Protein AF-A0A7V8AE95-F1 (afdb_monomer)

Sequence (251 aa):
MLLLGPSRFGSLPPVTRFLLVACFGFWLAGLFAPHFINGWFGLIPAMVMKGELWRLVTYVFPHGGIFHLIFNCFLIWTLGGMMEGGMGSVRYGRLLFWCALAAAFLTVAVTPSSRIPVIGASGAVFGMLGAFAALNPDAVVRLYFLFPMSARALVILLAVVELAMSLSGSNPGIAGTAHLGGLAAGWLIARPPGFLTRFAEAVRPDPKPPFDPQAELDRLLDKISSSGMESLTRRERETLERLSRERGGRA

Radius of gyration: 28.57 Å; Cα contacts (8 Å, |Δi|>4): 345; chains: 1; bounding box: 53×46×84 Å

Structure (mmCIF, N/CA/C/O backbone):
data_AF-A0A7V8AE95-F1
#
_entry.id   AF-A0A7V8AE95-F1
#
loop_
_atom_site.group_PDB
_atom_site.id
_atom_site.type_symbol
_atom_site.label_atom_id
_atom_site.label_alt_id
_atom_site.label_comp_id
_atom_site.label_asym_id
_atom_site.label_entity_id
_atom_site.label_seq_id
_atom_site.pdbx_PDB_ins_code
_atom_site.Cartn_x
_atom_site.Cartn_y
_atom_site.Cartn_z
_atom_site.occupancy
_atom_site.B_iso_or_equiv
_atom_site.auth_seq_id
_atom_site.auth_comp_id
_atom_site.auth_asym_id
_atom_site.auth_atom_id
_atom_site.pdbx_PDB_model_num
ATOM 1 N N . MET A 1 1 ? -27.238 -12.107 -0.651 1.00 35.03 1 MET A N 1
ATOM 2 C CA . MET A 1 1 ? -27.244 -12.981 -1.843 1.00 35.03 1 MET A CA 1
ATOM 3 C C . MET A 1 1 ? -26.825 -12.143 -3.049 1.00 35.03 1 MET A C 1
ATOM 5 O O . MET A 1 1 ? -27.665 -11.560 -3.715 1.00 35.03 1 MET A O 1
ATOM 9 N N . LEU A 1 2 ? -25.513 -11.969 -3.249 1.00 38.50 2 LEU A N 1
ATOM 10 C CA . LEU A 1 2 ? -24.943 -11.235 -4.387 1.00 38.50 2 LEU A CA 1
ATOM 11 C C . LEU A 1 2 ? -24.752 -12.233 -5.531 1.00 38.50 2 LEU A C 1
ATOM 13 O O . LEU A 1 2 ? -23.766 -12.963 -5.575 1.00 38.50 2 LEU A O 1
ATOM 17 N N . LEU A 1 3 ? -25.761 -12.316 -6.396 1.00 42.47 3 LEU A N 1
ATOM 18 C CA . LEU A 1 3 ? -25.759 -13.155 -7.589 1.00 42.47 3 LEU A CA 1
ATOM 19 C C . LEU A 1 3 ? -24.734 -12.604 -8.592 1.00 42.47 3 LEU A C 1
ATOM 21 O O . LEU A 1 3 ? -24.939 -11.567 -9.222 1.00 42.47 3 LEU A O 1
ATOM 25 N N . LEU A 1 4 ? -23.607 -13.305 -8.702 1.00 50.97 4 LEU A N 1
ATOM 26 C CA . LEU A 1 4 ? -22.578 -13.107 -9.717 1.00 50.97 4 LEU A CA 1
ATOM 27 C C . LEU A 1 4 ? -23.125 -13.593 -11.065 1.00 50.97 4 LEU A C 1
ATOM 29 O O . LEU A 1 4 ? -23.161 -14.791 -11.333 1.00 50.97 4 LEU A O 1
ATOM 33 N N . GLY A 1 5 ? -23.595 -12.660 -11.892 1.00 36.06 5 GLY A N 1
ATOM 34 C CA . GLY A 1 5 ? -24.048 -12.957 -13.250 1.00 36.06 5 GLY A CA 1
ATOM 35 C C . GLY A 1 5 ? -22.887 -13.304 -14.207 1.00 36.06 5 GLY A C 1
ATOM 36 O O . GLY A 1 5 ? -21.765 -12.836 -13.992 1.00 36.06 5 GLY A O 1
ATOM 37 N N . PRO A 1 6 ? -23.131 -14.061 -15.297 1.00 41.91 6 PRO A N 1
ATOM 38 C CA . PRO A 1 6 ? -22.091 -14.649 -16.161 1.00 41.91 6 PRO A CA 1
ATOM 39 C C . PRO A 1 6 ? -21.315 -13.672 -17.073 1.00 41.91 6 PRO A C 1
ATOM 41 O O . PRO A 1 6 ? -20.578 -14.104 -17.954 1.00 41.91 6 PRO A O 1
ATOM 44 N N . SER A 1 7 ? -21.464 -12.354 -16.922 1.00 48.22 7 SER A N 1
ATOM 45 C CA . SER A 1 7 ? -21.115 -11.374 -17.966 1.00 48.22 7 SER A CA 1
ATOM 46 C C . SER A 1 7 ? -19.755 -10.664 -17.825 1.00 48.22 7 SER A C 1
ATOM 48 O O . SER A 1 7 ? -19.543 -9.637 -18.465 1.00 48.22 7 SER A O 1
ATOM 50 N N . ARG A 1 8 ? -18.799 -11.158 -17.019 1.00 49.66 8 ARG A N 1
ATOM 51 C CA . ARG A 1 8 ? -17.588 -10.377 -16.650 1.00 49.66 8 ARG A CA 1
ATOM 52 C C . ARG A 1 8 ? -16.236 -10.817 -17.231 1.00 49.66 8 ARG A C 1
ATOM 54 O O . ARG A 1 8 ? -15.217 -10.271 -16.822 1.00 49.66 8 ARG A O 1
ATOM 61 N N . PHE A 1 9 ? -16.194 -11.720 -18.210 1.00 46.88 9 PHE A N 1
ATOM 62 C CA . PHE A 1 9 ? -14.934 -12.059 -18.904 1.00 46.88 9 PHE A CA 1
ATOM 63 C C . PHE A 1 9 ? -14.673 -11.239 -20.186 1.00 46.88 9 PHE A C 1
ATOM 65 O O . PHE A 1 9 ? -13.597 -11.352 -20.762 1.00 46.88 9 PHE A O 1
ATOM 72 N N . GLY A 1 10 ? -15.611 -10.383 -20.622 1.00 51.69 10 GLY A N 1
ATOM 73 C CA . GLY A 1 10 ? -15.530 -9.687 -21.919 1.00 51.69 10 GLY A CA 1
ATOM 74 C C . GLY A 1 10 ? -14.529 -8.526 -22.013 1.00 51.69 10 GLY A C 1
ATOM 75 O O . GLY A 1 10 ? -14.042 -8.230 -23.099 1.00 51.69 10 GLY A O 1
ATOM 76 N N . SER A 1 11 ? -14.171 -7.876 -20.903 1.00 73.06 11 SER A N 1
ATOM 77 C CA . SER A 1 11 ? -13.085 -6.887 -20.879 1.00 73.06 11 SER A CA 1
ATOM 78 C C . SER A 1 11 ? -12.662 -6.600 -19.443 1.00 73.06 11 SER A C 1
ATOM 80 O O . SER A 1 11 ? -13.469 -6.113 -18.650 1.00 73.06 11 SER A O 1
ATOM 82 N N . LEU A 1 12 ? -11.399 -6.869 -19.107 1.00 80.62 12 LEU A N 1
ATOM 83 C CA . LEU A 1 12 ? -10.811 -6.407 -17.849 1.00 80.62 12 LEU A CA 1
ATOM 84 C C . LEU A 1 12 ? -11.037 -4.889 -17.694 1.00 80.62 12 LEU A C 1
ATOM 86 O O . LEU A 1 12 ? -10.831 -4.163 -18.676 1.00 80.62 12 LEU A O 1
ATOM 90 N N . PRO A 1 13 ? -11.419 -4.405 -16.495 1.00 91.06 13 PRO A N 1
ATOM 91 C CA . PRO A 1 13 ? -11.517 -2.977 -16.217 1.00 91.06 13 PRO A CA 1
ATOM 92 C C . PRO A 1 13 ? -10.232 -2.240 -16.631 1.00 91.06 13 PRO A C 1
ATOM 94 O O . PRO A 1 13 ? -9.140 -2.809 -16.526 1.00 91.06 13 PRO A O 1
ATOM 97 N N . PRO A 1 14 ? -10.328 -1.014 -17.170 1.00 94.62 14 PRO A N 1
ATOM 98 C CA . PRO A 1 14 ? -9.234 -0.405 -17.919 1.00 94.62 14 PRO A CA 1
ATOM 99 C C . PRO A 1 14 ? -7.965 -0.172 -17.093 1.00 94.62 14 PRO A C 1
ATOM 101 O O . PRO A 1 14 ? -6.877 -0.409 -17.619 1.00 94.62 14 PRO A O 1
ATOM 104 N N . VAL A 1 15 ? -8.071 0.243 -15.824 1.00 96.44 15 VAL A N 1
ATOM 105 C CA . VAL A 1 15 ? -6.891 0.485 -14.971 1.00 96.44 15 VAL A CA 1
ATOM 106 C C . VAL A 1 15 ? -6.250 -0.838 -14.569 1.00 96.44 15 VAL A C 1
ATOM 108 O O . VAL A 1 15 ? -5.039 -1.001 -14.700 1.00 96.44 15 VAL A O 1
ATOM 111 N N . THR A 1 16 ? -7.063 -1.811 -14.161 1.00 95.75 16 THR A N 1
ATOM 112 C CA . THR A 1 16 ? -6.623 -3.177 -13.854 1.00 95.75 16 THR A CA 1
ATOM 113 C C . THR A 1 16 ? -5.886 -3.786 -15.047 1.00 95.75 16 THR A C 1
ATOM 11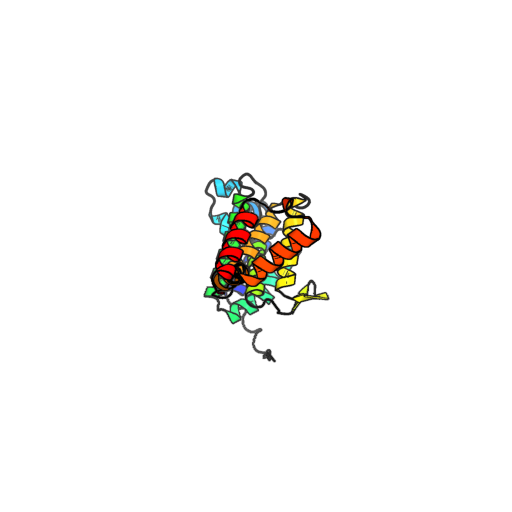5 O O . THR A 1 16 ? -4.763 -4.266 -14.914 1.00 95.75 16 THR A O 1
ATOM 118 N N . ARG A 1 17 ? -6.475 -3.701 -16.246 1.00 95.62 17 ARG A N 1
ATOM 119 C CA . ARG A 1 17 ? -5.864 -4.182 -17.490 1.00 95.62 17 ARG A CA 1
ATOM 120 C C . ARG A 1 17 ? -4.541 -3.485 -17.780 1.00 95.62 17 ARG A C 1
ATOM 122 O O . ARG A 1 17 ? -3.567 -4.160 -18.098 1.00 95.62 17 ARG A O 1
ATOM 129 N N . PHE A 1 18 ? -4.509 -2.157 -17.675 1.00 96.94 18 PHE A N 1
ATOM 130 C CA . PHE A 1 18 ? -3.292 -1.378 -17.887 1.00 96.94 18 PHE A CA 1
ATOM 131 C C . PHE A 1 18 ? -2.170 -1.844 -16.957 1.00 96.94 18 PHE A C 1
ATOM 133 O O . PHE A 1 18 ? -1.073 -2.114 -17.432 1.00 96.94 18 PHE A O 1
ATOM 140 N N . LEU A 1 19 ? -2.449 -2.006 -15.661 1.00 97.50 19 LEU A N 1
ATOM 141 C CA . LEU A 1 19 ? -1.447 -2.453 -14.693 1.00 97.50 19 LEU A CA 1
ATOM 142 C C . LEU A 1 19 ? -0.928 -3.853 -15.000 1.00 97.50 19 LEU A C 1
ATOM 144 O O . LEU A 1 19 ? 0.279 -4.060 -14.963 1.00 97.50 19 LEU A O 1
ATOM 148 N N . LEU A 1 20 ? -1.810 -4.796 -15.336 1.00 97.25 20 LEU A N 1
ATOM 149 C CA . LEU A 1 20 ? -1.404 -6.158 -15.688 1.00 97.25 20 LEU A CA 1
ATOM 150 C C . LEU A 1 20 ? -0.481 -6.171 -16.913 1.00 97.25 20 LEU A C 1
ATOM 152 O O . LEU A 1 20 ? 0.587 -6.780 -16.869 1.00 97.25 20 LEU A O 1
ATOM 156 N N . VAL A 1 21 ? -0.858 -5.452 -17.975 1.00 97.81 21 VAL A N 1
ATOM 157 C CA . VAL A 1 21 ? -0.059 -5.351 -19.206 1.00 97.81 21 VAL A CA 1
ATOM 158 C C . VAL A 1 21 ? 1.263 -4.631 -18.947 1.00 97.81 21 VAL A C 1
ATOM 160 O O . VAL A 1 21 ? 2.305 -5.100 -19.397 1.00 97.81 21 VAL A O 1
ATOM 163 N N . ALA A 1 22 ? 1.249 -3.526 -18.198 1.00 98.12 22 ALA A N 1
ATOM 164 C CA . ALA A 1 22 ? 2.453 -2.767 -17.881 1.00 98.12 22 ALA A CA 1
ATOM 165 C C . ALA A 1 22 ? 3.421 -3.579 -17.009 1.00 98.12 22 ALA A C 1
ATOM 167 O O . ALA A 1 22 ? 4.597 -3.675 -17.343 1.00 98.12 22 ALA A O 1
ATOM 168 N N . CYS A 1 23 ? 2.941 -4.225 -15.941 1.00 98.06 23 CYS A N 1
ATOM 169 C CA . CYS A 1 23 ? 3.781 -5.068 -15.084 1.00 98.06 23 CYS A CA 1
ATOM 170 C C . CYS A 1 23 ? 4.399 -6.227 -15.875 1.00 98.06 23 CYS A C 1
ATOM 172 O O . CYS A 1 23 ? 5.598 -6.478 -15.761 1.00 98.06 23 CYS A O 1
ATOM 174 N N . PHE A 1 24 ? 3.608 -6.896 -16.721 1.00 98.00 24 PHE A N 1
ATOM 175 C CA . PHE A 1 24 ? 4.115 -7.960 -17.585 1.00 98.00 24 PHE A CA 1
ATOM 176 C C . PHE A 1 24 ? 5.141 -7.438 -18.600 1.00 98.00 24 PHE A C 1
ATOM 178 O O . PHE A 1 24 ? 6.200 -8.037 -18.752 1.00 98.00 24 PHE A O 1
ATOM 185 N N . GLY A 1 25 ? 4.871 -6.304 -19.251 1.00 98.19 25 GLY A N 1
ATOM 186 C CA . GLY A 1 25 ? 5.780 -5.692 -20.222 1.00 98.19 25 GLY A CA 1
ATOM 187 C C . GLY A 1 25 ? 7.118 -5.273 -19.609 1.00 98.19 25 GLY A C 1
ATOM 188 O O . GLY A 1 25 ? 8.170 -5.567 -20.173 1.00 98.19 25 GLY A O 1
ATOM 189 N N . PHE A 1 26 ? 7.099 -4.654 -18.426 1.00 98.25 26 PHE A N 1
ATOM 190 C CA . PHE A 1 26 ? 8.316 -4.300 -17.689 1.00 98.25 26 PHE A CA 1
ATOM 191 C C . PHE A 1 26 ? 9.091 -5.531 -17.223 1.00 98.25 26 PHE A C 1
ATOM 193 O O . PHE A 1 26 ? 10.317 -5.554 -17.325 1.00 98.25 26 PHE A O 1
ATOM 200 N N . TRP A 1 27 ? 8.398 -6.562 -16.736 1.00 97.12 27 TRP A N 1
ATOM 201 C CA . TRP A 1 27 ? 9.038 -7.822 -16.369 1.00 97.12 27 TRP A CA 1
ATOM 202 C C . TRP A 1 27 ? 9.681 -8.507 -17.582 1.00 97.12 27 TRP A C 1
ATOM 204 O O . TRP A 1 27 ? 10.838 -8.913 -17.504 1.00 97.12 27 T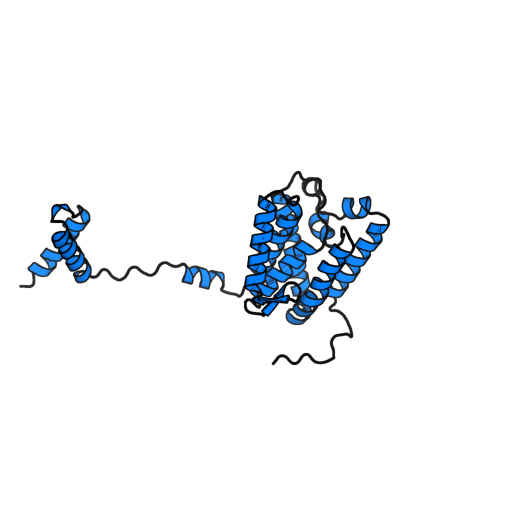RP A O 1
ATOM 214 N N . LEU A 1 28 ? 8.980 -8.555 -18.720 1.00 97.94 28 LEU A N 1
ATOM 215 C CA . LEU A 1 28 ? 9.490 -9.113 -19.973 1.00 97.94 28 LEU A CA 1
ATOM 216 C C . LEU A 1 28 ? 10.722 -8.346 -20.469 1.00 97.94 28 LEU A C 1
ATOM 218 O O . LEU A 1 28 ? 11.735 -8.961 -20.785 1.00 97.94 28 LEU A O 1
ATOM 222 N N . ALA A 1 29 ? 10.679 -7.011 -20.472 1.00 97.94 29 ALA A N 1
ATOM 223 C CA . ALA A 1 29 ? 11.844 -6.182 -20.788 1.00 97.94 29 ALA A CA 1
ATOM 224 C C . ALA A 1 29 ? 13.005 -6.425 -19.804 1.00 97.94 29 ALA A C 1
ATOM 226 O O . ALA A 1 29 ? 14.172 -6.440 -20.198 1.00 97.94 29 ALA A O 1
ATOM 227 N N . GLY A 1 30 ? 12.687 -6.679 -18.531 1.00 96.50 30 GLY A N 1
ATOM 228 C CA . GLY A 1 30 ? 13.643 -7.033 -17.486 1.00 96.50 30 GLY A CA 1
ATOM 229 C C . GLY A 1 30 ? 14.380 -8.352 -17.729 1.00 96.50 30 GLY A C 1
ATOM 230 O O . GLY A 1 30 ? 15.489 -8.500 -17.226 1.00 96.50 30 GLY A O 1
ATOM 231 N N . LEU A 1 31 ? 13.835 -9.272 -18.536 1.00 96.12 31 LEU A N 1
ATOM 232 C CA . LEU A 1 31 ? 14.546 -10.496 -18.937 1.00 96.12 31 LEU A CA 1
ATOM 233 C C . LEU A 1 31 ? 15.734 -10.203 -19.863 1.00 96.12 31 LEU A C 1
ATOM 235 O O . LEU A 1 31 ? 16.717 -10.938 -19.845 1.00 96.12 31 LEU A O 1
ATOM 239 N N . PHE A 1 32 ? 15.655 -9.126 -20.648 1.00 97.62 32 PHE A N 1
ATOM 240 C CA . PHE A 1 32 ? 16.695 -8.735 -21.604 1.00 97.62 32 PHE A CA 1
ATOM 241 C C . PHE A 1 32 ? 17.610 -7.630 -21.066 1.00 97.62 32 PHE A C 1
ATOM 243 O O . PHE A 1 32 ? 18.782 -7.569 -21.426 1.00 97.62 32 PHE A O 1
ATOM 250 N N . ALA A 1 33 ? 17.088 -6.752 -20.205 1.00 96.94 33 ALA A N 1
ATOM 251 C CA . ALA A 1 33 ? 17.809 -5.587 -19.699 1.00 96.94 33 ALA A CA 1
ATOM 252 C C . ALA A 1 33 ? 17.587 -5.361 -18.186 1.00 96.94 33 ALA A C 1
ATOM 254 O O . ALA A 1 33 ? 17.138 -4.283 -17.782 1.00 96.94 33 ALA A O 1
ATOM 255 N N . PRO A 1 34 ? 17.913 -6.334 -17.312 1.00 94.06 34 PRO A N 1
ATOM 256 C CA . PRO A 1 34 ? 17.564 -6.281 -15.887 1.00 94.06 34 PRO A CA 1
ATOM 257 C C . PRO A 1 34 ? 18.198 -5.091 -15.156 1.00 94.06 34 PRO A C 1
ATOM 259 O O . PRO A 1 34 ? 17.532 -4.418 -14.369 1.00 94.06 34 PRO A O 1
ATOM 262 N N . HIS A 1 35 ? 19.471 -4.790 -15.435 1.00 94.44 35 HIS A N 1
ATOM 263 C CA . HIS A 1 35 ? 20.173 -3.659 -14.820 1.00 94.44 35 HIS A CA 1
ATOM 264 C C . HIS A 1 35 ? 19.591 -2.311 -15.242 1.00 94.44 35 HIS A C 1
ATOM 266 O O . HIS A 1 35 ? 19.483 -1.411 -14.415 1.00 94.44 35 HIS A O 1
ATOM 272 N N . PHE A 1 36 ? 19.181 -2.178 -16.504 1.00 96.12 36 PHE A N 1
ATOM 273 C CA . PHE A 1 36 ? 18.536 -0.967 -16.993 1.00 96.12 36 PHE A CA 1
ATOM 274 C C . PHE A 1 36 ? 17.147 -0.811 -16.372 1.00 96.12 36 PHE A C 1
ATOM 276 O O . PHE A 1 36 ? 16.872 0.207 -15.747 1.00 96.12 36 PHE A O 1
ATOM 283 N N . ILE A 1 37 ? 16.300 -1.840 -16.458 1.00 97.25 37 ILE A N 1
ATOM 284 C CA . ILE A 1 37 ? 14.921 -1.788 -15.964 1.00 97.25 37 ILE A CA 1
ATOM 285 C C . ILE A 1 37 ? 14.877 -1.522 -14.454 1.00 97.25 37 ILE A C 1
ATOM 287 O O . ILE A 1 37 ? 14.250 -0.559 -14.010 1.00 97.25 37 ILE A O 1
ATOM 291 N N . ASN A 1 38 ? 15.598 -2.308 -13.656 1.00 94.56 38 ASN A N 1
ATOM 292 C CA . ASN A 1 38 ? 15.594 -2.130 -12.203 1.00 94.56 38 ASN A CA 1
ATOM 293 C C . ASN A 1 38 ? 16.374 -0.875 -11.787 1.00 94.56 38 ASN A C 1
ATOM 295 O O . ASN A 1 38 ? 16.005 -0.201 -10.826 1.00 94.56 38 ASN A O 1
ATOM 299 N N . GLY A 1 39 ? 17.433 -0.537 -12.526 1.00 95.00 39 GLY A N 1
ATOM 300 C CA . GLY A 1 39 ? 18.298 0.601 -12.241 1.00 95.00 39 GLY A CA 1
ATOM 301 C C . GLY A 1 39 ? 17.667 1.953 -12.559 1.00 95.00 39 GLY A C 1
ATOM 302 O O . GLY A 1 39 ? 17.915 2.893 -11.814 1.00 95.00 39 GLY A O 1
ATOM 303 N N . TRP A 1 40 ? 16.835 2.073 -13.598 1.00 96.56 40 TRP A N 1
ATOM 304 C CA . TRP A 1 40 ? 16.192 3.339 -13.995 1.00 96.56 40 TRP A CA 1
ATOM 305 C C . TRP A 1 40 ? 14.777 3.520 -13.450 1.00 96.56 40 TRP A C 1
ATOM 307 O O . TRP A 1 40 ? 14.406 4.639 -13.095 1.00 96.56 40 TRP A O 1
ATOM 317 N N . PHE A 1 41 ? 13.998 2.439 -13.377 1.00 97.81 41 PHE A N 1
ATOM 318 C CA . PHE A 1 41 ? 12.585 2.503 -12.996 1.00 97.81 41 PHE A CA 1
ATOM 319 C C . PHE A 1 41 ? 12.334 2.049 -11.560 1.00 97.81 41 PHE A C 1
ATOM 321 O O . PHE A 1 41 ? 11.296 2.376 -11.000 1.00 97.81 41 PHE A O 1
ATOM 328 N N . GLY A 1 42 ? 13.268 1.329 -10.933 1.00 97.06 42 GLY A N 1
ATOM 329 C CA . GLY A 1 42 ? 13.160 0.975 -9.520 1.00 97.06 42 GLY A CA 1
ATOM 330 C C . GLY A 1 42 ? 13.261 2.191 -8.597 1.00 97.06 42 GLY A C 1
ATOM 331 O O . GLY A 1 42 ? 13.913 3.196 -8.903 1.00 97.06 42 GLY A O 1
ATOM 332 N N . LEU A 1 43 ? 12.646 2.086 -7.425 1.00 96.81 43 LEU A N 1
ATOM 333 C CA . LEU A 1 43 ? 12.752 3.091 -6.380 1.00 96.81 43 LEU A CA 1
ATOM 334 C C . LEU A 1 43 ? 14.100 2.930 -5.678 1.00 96.81 43 LEU A C 1
ATOM 336 O O . LEU A 1 43 ? 14.292 2.010 -4.889 1.00 96.81 43 LEU A O 1
ATOM 340 N N . ILE A 1 44 ? 15.033 3.834 -5.976 1.00 96.25 44 ILE A N 1
ATOM 341 C CA . ILE A 1 44 ? 16.333 3.925 -5.305 1.00 96.25 44 ILE A CA 1
ATOM 342 C C . ILE A 1 44 ? 16.323 5.201 -4.458 1.00 96.25 44 ILE A C 1
ATOM 344 O O . ILE A 1 44 ? 16.467 6.288 -5.030 1.00 96.25 44 ILE A O 1
ATOM 348 N N . PRO A 1 45 ? 16.162 5.109 -3.123 1.00 96.00 45 PRO A N 1
ATOM 349 C CA . PRO A 1 45 ? 16.039 6.283 -2.259 1.00 96.00 45 PRO A CA 1
ATOM 350 C C . PRO A 1 45 ? 17.150 7.316 -2.441 1.00 96.00 45 PRO A C 1
ATOM 352 O O . PRO A 1 45 ? 16.864 8.495 -2.635 1.00 96.00 45 PRO A O 1
ATOM 355 N N . ALA A 1 46 ? 18.406 6.871 -2.524 1.00 96.94 46 ALA A N 1
ATOM 356 C CA . ALA A 1 46 ? 19.544 7.765 -2.722 1.00 96.94 46 ALA A CA 1
ATOM 357 C C . ALA A 1 46 ? 19.488 8.558 -4.040 1.00 96.94 46 ALA A C 1
ATOM 359 O O . ALA A 1 46 ? 20.072 9.636 -4.120 1.00 96.94 46 ALA A O 1
ATOM 360 N N . MET A 1 47 ? 18.817 8.040 -5.074 1.00 98.06 47 MET A N 1
ATOM 361 C CA . MET A 1 47 ? 18.648 8.741 -6.353 1.00 98.06 47 MET A CA 1
ATOM 362 C C . MET A 1 47 ? 17.433 9.667 -6.337 1.00 98.06 47 MET A C 1
ATOM 364 O O . MET A 1 47 ? 17.493 10.759 -6.896 1.00 98.06 47 MET A O 1
ATOM 368 N N . VAL A 1 48 ? 16.367 9.303 -5.617 1.00 98.00 48 VAL A N 1
ATOM 369 C CA . VAL A 1 48 ? 15.249 10.225 -5.353 1.00 98.00 48 VAL A CA 1
ATOM 370 C C . VAL A 1 48 ? 15.752 11.474 -4.632 1.00 98.00 48 VAL A C 1
ATOM 372 O O . VAL A 1 48 ? 15.434 12.585 -5.047 1.00 98.00 48 VAL A O 1
ATOM 375 N N . MET A 1 49 ? 16.618 11.304 -3.628 1.00 97.81 49 MET A N 1
ATOM 376 C CA . MET A 1 49 ? 17.255 12.419 -2.913 1.00 97.81 49 MET A CA 1
ATOM 377 C C . MET A 1 49 ? 18.149 13.292 -3.811 1.00 97.81 49 MET A C 1
ATOM 379 O O . MET A 1 49 ? 18.452 14.426 -3.452 1.00 97.81 49 MET A O 1
ATOM 383 N N . LYS A 1 50 ? 18.550 12.792 -4.986 1.00 97.69 50 LYS A N 1
ATOM 384 C CA . LYS A 1 50 ? 19.301 13.531 -6.014 1.00 97.69 50 LYS A CA 1
ATOM 385 C C . LYS A 1 50 ? 18.412 14.138 -7.107 1.00 97.69 50 LYS A C 1
ATOM 387 O O . LYS A 1 50 ? 18.937 14.707 -8.057 1.00 97.69 50 LYS A O 1
ATOM 392 N N . GLY A 1 51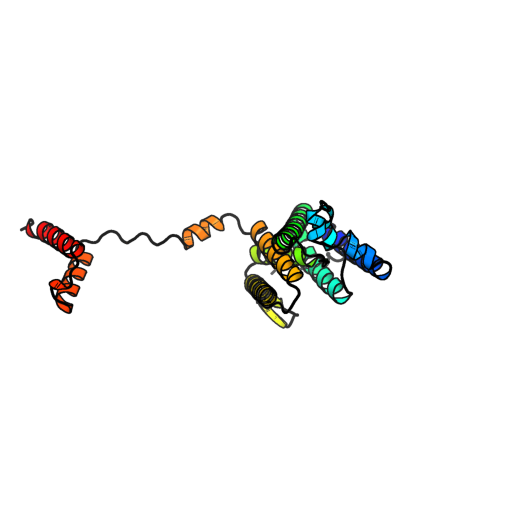 ? 17.088 14.033 -6.980 1.00 97.75 51 GLY A N 1
ATOM 393 C CA . GLY A 1 51 ? 16.122 14.635 -7.903 1.00 97.75 51 GLY A CA 1
ATOM 394 C C . GLY A 1 51 ? 15.480 13.668 -8.899 1.00 97.75 51 GLY A C 1
ATOM 395 O O . GLY A 1 51 ? 14.690 14.104 -9.734 1.00 97.75 51 GLY A O 1
ATOM 396 N N . GLU A 1 52 ? 15.742 12.360 -8.816 1.00 98.25 52 GLU A N 1
ATOM 397 C CA . GLU A 1 52 ? 15.141 11.367 -9.719 1.00 98.25 52 GLU A CA 1
ATOM 398 C C . GLU A 1 52 ? 13.696 11.004 -9.315 1.00 98.25 52 GLU A C 1
ATOM 400 O O . GLU A 1 52 ? 13.385 9.873 -8.933 1.00 98.25 52 GLU A O 1
ATOM 405 N N . LEU A 1 53 ? 12.789 11.986 -9.366 1.00 98.00 53 LEU A N 1
ATOM 406 C CA . LEU A 1 53 ? 11.433 11.889 -8.803 1.00 98.00 53 LEU A CA 1
ATOM 407 C C . LEU A 1 53 ? 10.510 10.900 -9.532 1.00 98.00 53 LEU A C 1
ATOM 409 O O . LEU A 1 53 ? 9.558 10.402 -8.932 1.00 98.00 53 LEU A O 1
ATOM 413 N N . TRP A 1 54 ? 10.785 10.553 -10.795 1.00 98.25 54 TRP A N 1
ATOM 414 C CA . TRP A 1 54 ? 9.988 9.562 -11.540 1.00 98.25 54 TRP A CA 1
ATOM 415 C C . TRP A 1 54 ? 9.995 8.181 -10.871 1.00 98.25 54 TRP A C 1
ATOM 417 O O . TRP A 1 54 ? 9.050 7.399 -11.024 1.00 98.25 54 TRP A O 1
ATOM 427 N N . ARG A 1 55 ? 11.037 7.882 -10.087 1.00 98.12 55 ARG A N 1
ATOM 428 C CA . ARG A 1 55 ? 11.183 6.640 -9.318 1.00 98.12 55 ARG A CA 1
ATOM 429 C C . ARG A 1 55 ? 10.099 6.453 -8.263 1.00 98.12 55 ARG A C 1
ATOM 431 O O . ARG A 1 55 ? 9.797 5.319 -7.915 1.00 98.12 55 ARG A O 1
ATOM 438 N N . LEU A 1 56 ? 9.473 7.540 -7.802 1.00 97.81 56 LEU A N 1
ATOM 439 C CA . LEU A 1 56 ? 8.356 7.497 -6.851 1.00 97.81 56 LEU A CA 1
ATOM 440 C C . LEU A 1 56 ? 7.096 6.833 -7.430 1.00 97.81 56 LEU A C 1
ATOM 442 O O . LEU A 1 56 ? 6.210 6.441 -6.677 1.00 97.81 56 LEU A O 1
ATOM 446 N N . VAL A 1 57 ? 7.013 6.710 -8.758 1.00 97.44 57 VAL A N 1
ATOM 447 C CA . VAL A 1 57 ? 5.857 6.137 -9.465 1.00 97.44 57 VAL A CA 1
ATOM 448 C C . VAL A 1 57 ? 6.254 4.905 -10.273 1.00 97.44 57 VAL A C 1
ATOM 450 O O . VAL A 1 57 ? 5.554 3.897 -10.265 1.00 97.44 57 VAL A O 1
ATOM 453 N N . THR A 1 58 ? 7.386 4.967 -10.972 1.00 97.88 58 THR A N 1
ATOM 454 C CA . THR A 1 58 ? 7.787 3.935 -11.942 1.00 97.88 58 THR A CA 1
ATOM 455 C C . THR A 1 58 ? 8.150 2.587 -11.318 1.00 97.88 58 THR A C 1
ATOM 457 O O . THR A 1 58 ? 8.028 1.564 -11.990 1.00 97.88 58 THR A O 1
ATOM 460 N N . TYR A 1 59 ? 8.499 2.551 -10.030 1.00 97.56 59 TYR A N 1
ATOM 461 C CA . TYR A 1 59 ? 8.925 1.329 -9.339 1.00 97.56 59 TYR A CA 1
ATOM 462 C C . TYR A 1 59 ? 7.850 0.240 -9.251 1.00 97.56 59 TYR A C 1
ATOM 464 O O . TYR A 1 59 ? 8.177 -0.925 -9.037 1.00 97.56 59 TYR A O 1
ATOM 472 N N . VAL A 1 60 ? 6.584 0.613 -9.454 1.00 98.06 60 VAL A N 1
ATOM 473 C CA . VAL A 1 60 ? 5.421 -0.283 -9.439 1.00 98.06 60 VAL A CA 1
ATOM 474 C C . VAL A 1 60 ? 5.493 -1.338 -10.551 1.00 98.06 60 VAL A C 1
ATOM 476 O O . VAL A 1 60 ? 4.957 -2.432 -10.388 1.00 98.06 60 VAL A O 1
ATOM 479 N N . PHE A 1 61 ? 6.138 -1.039 -11.683 1.00 98.06 61 PHE A N 1
ATOM 480 C CA . PHE A 1 61 ? 6.069 -1.894 -12.873 1.00 98.06 61 PHE A CA 1
ATOM 481 C C . PHE A 1 61 ? 7.162 -2.974 -12.964 1.00 98.06 61 PHE A C 1
ATOM 483 O O . PHE A 1 61 ? 6.826 -4.108 -13.320 1.00 98.06 61 PHE A O 1
ATOM 490 N N . PRO A 1 62 ? 8.449 -2.698 -12.665 1.00 97.62 62 PRO A N 1
ATOM 491 C CA . PRO A 1 62 ? 9.483 -3.731 -12.657 1.00 97.62 62 PRO A CA 1
ATOM 492 C C . PRO A 1 62 ? 9.208 -4.813 -11.609 1.00 97.62 62 PRO A C 1
ATOM 494 O O . PRO A 1 62 ? 8.737 -4.515 -10.518 1.00 97.62 62 PRO A O 1
ATOM 497 N N . HIS A 1 63 ? 9.538 -6.070 -11.909 1.00 95.81 63 HIS A N 1
ATOM 498 C CA . HIS A 1 63 ? 9.387 -7.185 -10.970 1.00 95.81 63 HIS A CA 1
ATOM 499 C C . HIS A 1 63 ? 10.653 -8.045 -10.953 1.00 95.81 63 HIS A C 1
ATOM 501 O O . HIS A 1 63 ? 11.179 -8.411 -12.000 1.00 95.81 63 HIS A O 1
ATOM 507 N N . GLY A 1 64 ? 11.120 -8.403 -9.754 1.00 89.44 64 GLY A N 1
ATOM 508 C CA . GLY A 1 64 ? 12.373 -9.148 -9.559 1.00 89.44 64 GLY A CA 1
ATOM 509 C C . GLY A 1 64 ? 12.324 -10.643 -9.895 1.00 89.44 64 GLY A C 1
ATOM 510 O O . GLY A 1 64 ? 13.351 -11.306 -9.831 1.00 89.44 64 GLY A O 1
ATOM 511 N N . GLY A 1 65 ? 11.155 -11.196 -10.235 1.00 91.44 65 GLY A N 1
ATOM 512 C CA . GLY A 1 65 ? 11.002 -12.614 -10.561 1.00 91.44 65 GLY A CA 1
ATOM 513 C C . GLY A 1 65 ? 9.568 -12.993 -10.925 1.00 91.44 65 GLY A C 1
ATOM 514 O O . GLY A 1 65 ? 8.628 -12.249 -10.640 1.00 91.44 65 GLY A O 1
ATOM 515 N N . ILE A 1 66 ? 9.398 -14.167 -11.540 1.00 93.88 66 ILE A N 1
ATOM 516 C CA . ILE A 1 66 ? 8.097 -14.618 -12.059 1.00 93.88 66 ILE A CA 1
ATOM 517 C C . ILE A 1 66 ? 7.053 -14.818 -10.953 1.00 93.88 66 ILE A C 1
ATOM 519 O O . ILE A 1 66 ? 5.922 -14.369 -11.095 1.00 93.88 66 ILE A O 1
ATOM 523 N N . PHE A 1 67 ? 7.423 -15.409 -9.814 1.00 92.50 67 PHE A N 1
ATOM 524 C CA . PHE A 1 67 ? 6.489 -15.593 -8.697 1.00 92.50 67 PHE A CA 1
ATOM 525 C C . PHE A 1 67 ? 6.065 -14.261 -8.073 1.00 92.50 67 PHE A C 1
ATOM 527 O O . PHE A 1 67 ? 4.897 -14.082 -7.733 1.00 92.50 67 PHE A O 1
ATOM 534 N N . HIS A 1 68 ? 6.993 -13.302 -7.989 1.00 92.31 68 HIS A N 1
ATOM 535 C CA . HIS A 1 68 ? 6.695 -11.956 -7.512 1.00 92.31 68 HIS A CA 1
ATOM 536 C C . HIS A 1 68 ? 5.704 -11.243 -8.448 1.00 92.31 68 HIS A C 1
ATOM 538 O O . HIS A 1 68 ? 4.754 -10.617 -7.976 1.00 92.31 68 HIS A O 1
ATOM 544 N N . LEU A 1 69 ? 5.876 -11.388 -9.766 1.00 95.56 69 LEU A N 1
ATOM 545 C CA . LEU A 1 69 ? 4.924 -10.885 -10.757 1.00 95.56 69 LEU A CA 1
ATOM 546 C C . LEU A 1 69 ? 3.556 -11.563 -10.619 1.00 95.56 69 LEU A C 1
ATOM 548 O O . LEU A 1 69 ? 2.551 -10.872 -10.485 1.00 95.56 69 LEU A O 1
ATOM 552 N N . ILE A 1 70 ? 3.512 -12.900 -10.619 1.00 95.69 70 ILE A N 1
ATOM 553 C CA . ILE A 1 70 ? 2.260 -13.669 -10.569 1.00 95.69 70 ILE A CA 1
ATOM 554 C C . ILE A 1 70 ? 1.438 -13.290 -9.338 1.00 95.69 70 ILE A C 1
ATOM 556 O O . ILE A 1 70 ? 0.240 -13.056 -9.468 1.00 95.69 70 ILE A O 1
ATOM 560 N N . PHE A 1 71 ? 2.061 -13.178 -8.163 1.00 91.31 71 PHE A N 1
ATOM 561 C CA . PHE A 1 71 ? 1.354 -12.817 -6.935 1.00 91.31 71 PHE A CA 1
ATOM 562 C C . PHE A 1 71 ? 0.733 -11.412 -7.007 1.00 91.31 71 PHE A C 1
ATOM 564 O O . PHE A 1 71 ? -0.447 -11.237 -6.694 1.00 91.31 71 PHE A O 1
ATOM 571 N N . ASN A 1 72 ? 1.490 -10.415 -7.482 1.00 94.94 72 ASN A N 1
ATOM 572 C CA . ASN A 1 72 ? 0.971 -9.056 -7.653 1.00 94.94 72 ASN A CA 1
ATOM 573 C C . ASN A 1 72 ? -0.138 -9.005 -8.708 1.00 94.94 72 ASN A C 1
ATOM 575 O O . ASN A 1 72 ? -1.206 -8.450 -8.454 1.00 94.94 72 ASN A O 1
ATOM 579 N N . CYS A 1 73 ? 0.078 -9.621 -9.871 1.00 95.88 73 CYS A N 1
ATOM 580 C CA . CYS A 1 73 ? -0.910 -9.677 -10.942 1.00 95.88 73 CYS A CA 1
ATOM 581 C C . CYS A 1 73 ? -2.183 -10.407 -10.509 1.00 95.88 73 CYS A C 1
ATOM 583 O O . CYS A 1 73 ? -3.277 -9.965 -10.847 1.00 95.88 73 CYS A O 1
ATOM 585 N N . PHE A 1 74 ? -2.070 -11.478 -9.723 1.00 93.56 74 PHE A N 1
ATOM 586 C CA . PHE A 1 74 ? -3.221 -12.187 -9.174 1.00 93.56 74 PHE A CA 1
ATOM 587 C C . PHE A 1 74 ? -4.068 -11.278 -8.274 1.00 93.56 74 PHE A C 1
ATOM 589 O O . PHE A 1 74 ? -5.290 -11.224 -8.432 1.00 93.56 74 PHE A O 1
ATOM 596 N N . LEU A 1 75 ? -3.440 -10.515 -7.374 1.00 93.06 75 LEU A N 1
ATOM 597 C CA . LEU A 1 75 ? -4.154 -9.579 -6.500 1.00 93.06 75 LEU A CA 1
ATOM 598 C C . LEU A 1 75 ? -4.732 -8.388 -7.274 1.00 93.06 75 LEU A C 1
ATOM 600 O O . LEU A 1 75 ? -5.882 -8.017 -7.047 1.00 93.06 75 LEU A O 1
ATOM 604 N N . ILE A 1 76 ? -3.988 -7.821 -8.227 1.00 95.44 76 ILE A N 1
ATOM 605 C CA . ILE A 1 76 ? -4.483 -6.753 -9.113 1.00 95.44 76 ILE A CA 1
ATOM 606 C C . ILE A 1 76 ? -5.685 -7.247 -9.923 1.00 95.44 76 ILE A C 1
ATOM 608 O O . ILE A 1 76 ? -6.693 -6.558 -10.014 1.00 95.44 76 ILE A O 1
ATOM 612 N N . TRP A 1 77 ? -5.625 -8.454 -10.477 1.00 93.25 77 TRP A N 1
ATOM 613 C CA . TRP A 1 77 ? -6.723 -9.008 -11.260 1.00 93.25 77 TRP A CA 1
ATOM 614 C C . TRP A 1 77 ? -7.973 -9.260 -10.410 1.00 93.25 77 TRP A C 1
ATOM 616 O O . TRP A 1 77 ? -9.058 -8.787 -10.753 1.00 93.25 77 TRP A O 1
ATOM 626 N N . THR A 1 78 ? -7.824 -9.983 -9.301 1.00 89.25 78 THR A N 1
ATOM 627 C CA . THR A 1 78 ? -8.955 -10.414 -8.470 1.00 89.25 78 THR A CA 1
ATOM 628 C C . THR A 1 78 ? -9.542 -9.254 -7.669 1.00 89.25 78 THR A C 1
ATOM 630 O O . THR A 1 78 ? -10.709 -8.895 -7.841 1.00 89.25 78 THR A O 1
ATOM 633 N N . LEU A 1 79 ? -8.730 -8.632 -6.816 1.00 90.81 79 LEU A N 1
ATOM 634 C CA . LEU A 1 79 ? -9.166 -7.554 -5.939 1.00 90.81 79 LEU A CA 1
ATOM 635 C C . LEU A 1 79 ? -9.314 -6.239 -6.708 1.00 90.81 79 LEU A C 1
ATOM 637 O O . LEU A 1 79 ? -10.305 -5.535 -6.519 1.00 90.81 79 LEU A O 1
ATOM 641 N N . GLY A 1 80 ? -8.390 -5.937 -7.621 1.00 91.56 80 GLY A N 1
ATOM 642 C CA . GLY A 1 80 ? -8.464 -4.721 -8.431 1.00 91.56 80 GLY A CA 1
ATOM 643 C C . GLY A 1 80 ? -9.669 -4.702 -9.362 1.00 91.56 80 GLY A C 1
ATOM 644 O O . GLY A 1 80 ? -10.397 -3.713 -9.373 1.00 91.56 80 GLY A O 1
ATOM 645 N N . GLY A 1 81 ? -9.982 -5.817 -10.030 1.00 90.00 81 GLY A N 1
ATOM 646 C CA . GLY A 1 81 ? -11.183 -5.917 -10.864 1.00 90.00 81 GLY A CA 1
ATOM 647 C C . GLY A 1 81 ? -12.483 -5.711 -10.074 1.00 90.00 81 GLY A C 1
ATOM 648 O O . GLY A 1 81 ? -13.395 -5.019 -10.536 1.00 90.00 81 GLY A O 1
ATOM 649 N N . MET A 1 82 ? -12.560 -6.260 -8.856 1.00 89.62 82 MET A N 1
ATOM 650 C CA . MET A 1 82 ? -13.697 -6.051 -7.955 1.00 89.62 82 MET A CA 1
ATOM 651 C C . MET A 1 82 ? -13.797 -4.593 -7.489 1.00 89.62 82 MET A C 1
ATOM 653 O O . MET A 1 82 ? -14.876 -4.000 -7.547 1.00 89.62 82 MET A O 1
ATOM 657 N N . MET A 1 83 ? -12.685 -4.008 -7.041 1.00 92.62 83 MET A N 1
ATOM 658 C CA . MET A 1 83 ? -12.651 -2.641 -6.524 1.00 92.62 83 MET A CA 1
ATOM 659 C C . MET A 1 83 ? -12.920 -1.613 -7.620 1.00 92.62 83 MET A C 1
ATOM 661 O O . MET A 1 83 ? -13.760 -0.738 -7.423 1.00 92.62 83 MET A O 1
ATOM 665 N N . GLU A 1 84 ? -12.289 -1.746 -8.787 1.00 94.50 84 GLU A N 1
ATOM 666 C CA . GLU A 1 84 ? -12.508 -0.869 -9.938 1.00 94.50 84 GLU A CA 1
ATOM 667 C C . GLU A 1 84 ? -13.966 -0.900 -10.403 1.00 94.50 84 GLU A C 1
ATOM 669 O O . GLU A 1 84 ? -14.558 0.155 -10.632 1.00 94.50 84 GLU A O 1
ATOM 674 N N . GLY A 1 85 ? -14.574 -2.090 -10.459 1.00 89.75 85 GLY A N 1
ATOM 675 C CA . GLY A 1 85 ? -15.995 -2.239 -10.773 1.00 89.75 85 GLY A CA 1
ATOM 676 C C . GLY A 1 85 ? -16.929 -1.627 -9.721 1.00 89.75 85 GLY A C 1
ATOM 677 O O . GLY A 1 85 ? -18.021 -1.188 -10.069 1.00 89.75 85 GLY A O 1
ATOM 678 N N . GLY A 1 86 ? -16.513 -1.585 -8.451 1.00 88.75 86 GLY A N 1
ATOM 679 C CA . GLY A 1 86 ? -17.301 -1.022 -7.351 1.00 88.75 86 GLY A CA 1
ATOM 680 C C . GLY A 1 86 ? -17.205 0.502 -7.212 1.00 88.75 86 GLY A C 1
ATOM 681 O O . GLY A 1 86 ? -18.209 1.151 -6.934 1.00 88.75 86 GLY A O 1
ATOM 682 N N . MET A 1 87 ? -16.019 1.094 -7.405 1.00 91.69 87 MET A N 1
ATOM 683 C CA . MET A 1 87 ? -15.793 2.539 -7.191 1.00 91.69 87 MET A CA 1
ATOM 684 C C . MET A 1 87 ? -15.621 3.363 -8.477 1.00 91.69 87 MET A C 1
ATOM 686 O O . MET A 1 87 ? -15.673 4.600 -8.425 1.00 91.69 87 MET A O 1
ATOM 690 N N . GLY A 1 88 ? -15.435 2.697 -9.617 1.00 93.75 88 GLY A N 1
ATOM 691 C CA . GLY A 1 88 ? -15.131 3.294 -10.915 1.00 93.75 88 GLY A CA 1
ATOM 692 C C . GLY A 1 88 ? -13.633 3.545 -11.136 1.00 93.75 88 GLY A C 1
ATOM 693 O O . GLY A 1 88 ? -12.878 3.832 -10.201 1.00 93.75 88 GLY A O 1
ATOM 694 N N . SER A 1 89 ? -13.211 3.499 -12.402 1.00 95.12 89 SER A N 1
ATOM 695 C CA . SER A 1 89 ? -11.803 3.554 -12.832 1.00 95.12 89 SER A CA 1
ATOM 696 C C . SER A 1 89 ? -11.028 4.772 -12.336 1.00 95.12 89 SER A C 1
ATOM 698 O O . SER A 1 89 ? -9.894 4.634 -11.890 1.00 95.12 89 SER A O 1
ATOM 700 N N . VAL A 1 90 ? -11.633 5.964 -12.337 1.00 95.94 90 VAL A N 1
ATOM 701 C CA . VAL A 1 90 ? -10.949 7.193 -11.892 1.00 95.94 90 VAL A CA 1
ATOM 702 C C . VAL A 1 90 ? -10.625 7.149 -10.397 1.00 95.94 90 VAL A C 1
ATOM 704 O O . VAL A 1 90 ? -9.519 7.505 -9.990 1.00 95.94 90 VAL A O 1
ATOM 707 N N . ARG A 1 91 ? -11.577 6.706 -9.564 1.00 95.12 91 ARG A N 1
ATOM 708 C CA . ARG A 1 91 ? -11.376 6.620 -8.109 1.00 95.12 91 ARG A CA 1
ATOM 709 C C . ARG A 1 91 ? -10.378 5.521 -7.764 1.00 95.12 91 ARG A C 1
ATOM 711 O O . ARG A 1 91 ? -9.484 5.760 -6.959 1.00 95.12 91 ARG A O 1
ATOM 718 N N . TYR A 1 92 ? -10.488 4.373 -8.428 1.00 96.12 92 TYR A N 1
ATOM 719 C CA . TYR A 1 92 ? -9.561 3.258 -8.259 1.00 96.12 92 TYR A CA 1
ATOM 720 C C . TYR A 1 92 ? -8.129 3.624 -8.674 1.00 96.12 92 TYR A C 1
ATOM 722 O O . TYR A 1 92 ? -7.192 3.411 -7.908 1.00 96.12 92 TYR A O 1
ATOM 730 N N . GLY A 1 93 ? -7.955 4.269 -9.832 1.00 97.44 93 GLY A N 1
ATOM 731 C CA . GLY A 1 93 ? -6.648 4.746 -10.287 1.00 97.44 93 GLY A CA 1
ATOM 732 C C . GLY A 1 93 ? -6.025 5.767 -9.331 1.00 97.44 93 GLY A C 1
ATOM 733 O O . GLY A 1 93 ? -4.849 5.654 -8.995 1.00 97.44 93 GLY A O 1
ATOM 734 N N . ARG A 1 94 ? -6.817 6.722 -8.820 1.00 97.94 94 ARG A N 1
ATOM 735 C CA . ARG A 1 94 ? -6.363 7.677 -7.791 1.00 97.94 94 ARG A CA 1
ATOM 736 C C . ARG A 1 94 ? -5.950 6.983 -6.497 1.00 97.94 94 ARG A C 1
ATOM 738 O O . ARG A 1 94 ? -4.914 7.329 -5.942 1.00 97.94 94 ARG A O 1
ATOM 745 N N . LEU A 1 95 ? -6.745 6.022 -6.025 1.00 97.44 95 LEU A N 1
ATOM 746 C CA . LEU A 1 95 ? -6.435 5.246 -4.826 1.00 97.44 95 LEU A CA 1
ATOM 747 C C . LEU A 1 95 ? -5.073 4.559 -4.969 1.00 97.44 95 LEU A C 1
ATOM 749 O O . LEU A 1 95 ? -4.203 4.754 -4.125 1.00 97.44 95 LEU A O 1
ATOM 753 N N . LEU A 1 96 ? -4.872 3.812 -6.056 1.00 97.94 96 LEU A N 1
ATOM 754 C CA . LEU A 1 96 ? -3.617 3.108 -6.318 1.00 97.94 96 LEU A CA 1
ATOM 755 C C . LEU A 1 96 ? -2.428 4.058 -6.436 1.00 97.94 96 LEU A C 1
ATOM 757 O O . LEU A 1 96 ? -1.384 3.788 -5.849 1.00 97.94 96 LEU A O 1
ATOM 761 N N . PHE A 1 97 ? -2.593 5.169 -7.158 1.00 98.25 97 PHE A N 1
ATOM 762 C CA . PHE A 1 97 ? -1.549 6.177 -7.316 1.00 98.25 97 PHE A CA 1
ATOM 763 C C . PHE A 1 97 ? -1.091 6.722 -5.960 1.00 98.25 97 PHE A C 1
ATOM 765 O O . PHE A 1 97 ? 0.102 6.711 -5.664 1.00 98.25 97 PHE A O 1
ATOM 772 N N . TRP A 1 98 ? -2.028 7.136 -5.102 1.00 98.38 98 TRP A N 1
ATOM 773 C CA . TRP A 1 98 ? -1.686 7.667 -3.782 1.00 98.38 98 TRP A CA 1
ATOM 774 C C . TRP A 1 98 ? -1.125 6.601 -2.838 1.00 98.38 98 TRP A C 1
ATOM 776 O O . TRP A 1 98 ? -0.229 6.910 -2.058 1.00 98.38 98 TRP A O 1
ATOM 786 N N . CYS A 1 99 ? -1.582 5.350 -2.933 1.00 98.31 99 CYS A N 1
ATOM 787 C CA . CYS A 1 99 ? -0.999 4.243 -2.168 1.00 98.31 99 CYS A CA 1
ATOM 788 C C . CYS A 1 99 ? 0.448 3.960 -2.591 1.00 98.31 99 CYS A C 1
ATOM 790 O O . CYS A 1 99 ? 1.327 3.862 -1.737 1.00 98.31 99 CYS A O 1
ATOM 792 N N . ALA A 1 100 ? 0.711 3.874 -3.899 1.00 98.00 100 ALA A N 1
ATOM 793 C CA . ALA A 1 100 ? 2.055 3.676 -4.439 1.00 98.00 100 ALA A CA 1
ATOM 794 C C . ALA A 1 100 ? 2.993 4.823 -4.047 1.00 98.00 100 ALA A C 1
ATOM 796 O O . ALA A 1 100 ? 4.141 4.593 -3.667 1.00 98.00 100 ALA A O 1
ATOM 797 N N . LEU A 1 101 ? 2.490 6.055 -4.106 1.00 98.31 101 LEU A N 1
ATOM 798 C CA . LEU A 1 101 ? 3.262 7.238 -3.770 1.00 98.31 101 LEU A CA 1
ATOM 799 C C . LEU A 1 101 ? 3.565 7.313 -2.266 1.00 98.31 101 LEU A C 1
ATOM 801 O O . LEU A 1 101 ? 4.696 7.603 -1.888 1.00 98.31 101 LEU A O 1
ATOM 805 N N . ALA A 1 102 ? 2.595 7.000 -1.402 1.00 98.12 102 ALA A N 1
ATOM 806 C CA . ALA A 1 102 ? 2.803 6.944 0.046 1.00 98.12 102 ALA A CA 1
ATOM 807 C C . ALA A 1 102 ? 3.798 5.847 0.450 1.00 98.12 102 ALA A C 1
ATOM 809 O O . ALA A 1 102 ? 4.665 6.089 1.288 1.00 98.12 102 ALA A O 1
ATOM 810 N N . ALA A 1 103 ? 3.715 4.673 -0.184 1.00 96.94 103 ALA A N 1
ATOM 811 C CA . ALA A 1 103 ? 4.702 3.610 -0.030 1.00 96.94 103 ALA A CA 1
ATOM 812 C C . ALA A 1 103 ? 6.111 4.101 -0.401 1.00 96.94 103 ALA A C 1
ATOM 814 O O . ALA A 1 103 ? 7.037 3.961 0.395 1.00 96.94 103 ALA A O 1
ATOM 815 N N . ALA A 1 104 ? 6.260 4.763 -1.554 1.00 97.00 104 ALA A N 1
ATOM 816 C CA . ALA A 1 104 ? 7.548 5.296 -1.987 1.00 97.00 104 ALA A CA 1
ATOM 817 C C . ALA A 1 104 ? 8.092 6.371 -1.036 1.00 97.00 104 ALA A C 1
ATOM 819 O O . ALA A 1 104 ? 9.263 6.322 -0.659 1.00 97.00 104 ALA A O 1
ATOM 820 N N . PHE A 1 105 ? 7.252 7.318 -0.609 1.00 97.00 105 PHE A N 1
ATOM 821 C CA . PHE A 1 105 ? 7.658 8.363 0.329 1.00 97.00 105 PHE A CA 1
ATOM 822 C C . PHE A 1 105 ? 8.091 7.798 1.675 1.00 97.00 105 PHE A C 1
ATOM 824 O O . PHE A 1 105 ? 9.127 8.218 2.189 1.00 97.00 105 PHE A O 1
ATOM 831 N N . LEU A 1 106 ? 7.347 6.839 2.233 1.00 95.31 106 LEU A N 1
ATOM 832 C CA . LEU A 1 106 ? 7.727 6.222 3.500 1.00 95.31 106 LEU A CA 1
ATOM 833 C C . LEU A 1 106 ? 9.063 5.485 3.369 1.00 95.31 106 LEU A C 1
ATOM 835 O O . LEU A 1 106 ? 9.947 5.663 4.204 1.00 95.31 106 LEU A O 1
ATOM 839 N N . THR A 1 107 ? 9.253 4.727 2.289 1.00 94.12 107 THR A N 1
ATOM 840 C CA . THR A 1 107 ? 10.526 4.062 2.001 1.00 94.12 107 THR A CA 1
ATOM 841 C C . THR A 1 107 ? 11.691 5.051 1.903 1.00 94.12 107 THR A C 1
ATOM 843 O O . THR A 1 107 ? 12.740 4.823 2.512 1.00 94.12 107 THR A O 1
ATOM 846 N N . VAL A 1 108 ? 11.521 6.160 1.175 1.00 95.44 108 VAL A N 1
ATOM 847 C CA . VAL A 1 108 ? 12.559 7.196 1.029 1.00 95.44 108 VAL A CA 1
ATOM 848 C C . VAL A 1 108 ? 12.846 7.885 2.362 1.00 95.44 108 VAL A C 1
ATOM 850 O O . VAL A 1 108 ? 14.009 8.090 2.690 1.00 95.44 108 VAL A O 1
ATOM 853 N N . ALA A 1 109 ? 11.817 8.192 3.153 1.00 94.50 109 ALA A N 1
ATOM 854 C CA . ALA A 1 109 ? 11.971 8.838 4.453 1.00 94.50 109 ALA A CA 1
ATOM 855 C C . ALA A 1 109 ? 12.716 7.953 5.464 1.00 94.50 109 ALA A C 1
ATOM 857 O O . ALA A 1 109 ? 13.538 8.454 6.227 1.00 94.50 109 ALA A O 1
ATOM 858 N N . VAL A 1 110 ? 12.459 6.641 5.457 1.00 91.75 110 VAL A N 1
ATOM 859 C CA . VAL A 1 110 ? 13.100 5.692 6.383 1.00 91.75 110 VAL A CA 1
ATOM 860 C C . VAL A 1 110 ? 14.506 5.298 5.919 1.00 91.75 110 VAL A C 1
ATOM 862 O O . VAL A 1 110 ? 15.381 5.055 6.747 1.00 91.75 110 VAL A O 1
ATOM 865 N N . THR A 1 111 ? 14.754 5.239 4.606 1.00 91.38 111 THR A N 1
ATOM 866 C CA . THR A 1 111 ? 16.027 4.744 4.047 1.00 91.38 111 THR A CA 1
ATOM 867 C C . THR A 1 111 ? 16.664 5.686 3.012 1.00 91.38 111 THR A C 1
ATOM 869 O O . THR A 1 111 ? 17.072 5.228 1.945 1.00 91.38 111 THR A O 1
ATOM 872 N N . PRO A 1 112 ? 16.831 6.993 3.295 1.00 94.50 112 PRO A N 1
ATOM 873 C CA . PRO A 1 112 ? 17.176 8.000 2.280 1.00 94.50 112 PRO A CA 1
ATOM 874 C C . PRO A 1 112 ? 18.520 7.754 1.579 1.00 94.50 112 PRO A C 1
ATOM 876 O O . PRO A 1 112 ? 18.692 8.120 0.420 1.00 94.50 112 PRO A O 1
ATOM 879 N N . SER A 1 113 ? 19.465 7.092 2.251 1.00 94.62 113 SER A N 1
ATOM 880 C CA . SER A 1 113 ? 20.795 6.775 1.710 1.00 94.62 113 SER A CA 1
ATOM 881 C C . SER A 1 113 ? 20.870 5.421 0.994 1.00 94.62 113 SER A C 1
ATOM 883 O O . SER A 1 113 ? 21.932 5.062 0.478 1.00 94.62 113 SER A O 1
ATOM 885 N N . SER A 1 114 ? 19.778 4.648 0.962 1.00 92.19 114 SER A N 1
ATOM 886 C CA . SER A 1 114 ? 19.784 3.312 0.367 1.00 92.19 114 SER A CA 1
ATOM 887 C C . SER A 1 114 ? 20.003 3.367 -1.143 1.00 92.19 114 SER A C 1
ATOM 889 O O . SER A 1 114 ? 19.372 4.141 -1.867 1.00 92.19 114 SER A O 1
ATOM 891 N N . ARG A 1 115 ? 20.896 2.496 -1.619 1.00 93.62 115 ARG A N 1
ATOM 892 C CA . ARG A 1 115 ? 21.172 2.271 -3.046 1.00 93.62 115 ARG A CA 1
ATOM 893 C C . ARG A 1 115 ? 20.538 0.989 -3.581 1.00 93.62 115 ARG A C 1
ATOM 895 O O . ARG A 1 115 ? 20.699 0.686 -4.758 1.00 93.62 115 ARG A O 1
ATOM 902 N N . ILE A 1 116 ? 19.852 0.235 -2.726 1.00 91.06 116 ILE A N 1
ATOM 903 C CA . ILE A 1 116 ? 19.192 -1.013 -3.105 1.00 91.06 116 ILE A CA 1
ATOM 904 C C . ILE A 1 116 ? 17.845 -0.652 -3.750 1.00 91.06 116 ILE A C 1
ATOM 906 O O . ILE A 1 116 ? 17.038 0.011 -3.093 1.00 91.06 116 ILE A O 1
ATOM 910 N N . PRO A 1 117 ? 17.587 -1.053 -5.009 1.00 92.56 117 PRO A N 1
ATOM 911 C CA . PRO A 1 117 ? 16.319 -0.767 -5.669 1.00 92.56 117 PRO A CA 1
ATOM 912 C C . PRO A 1 117 ? 15.154 -1.532 -5.036 1.00 92.56 117 PRO A C 1
ATOM 914 O O . PRO A 1 117 ? 15.234 -2.746 -4.847 1.00 92.56 117 PRO A O 1
ATOM 917 N N . VAL A 1 118 ? 14.042 -0.838 -4.800 1.00 93.44 118 VAL A N 1
ATOM 918 C CA . VAL A 1 118 ? 12.730 -1.455 -4.563 1.00 93.44 118 VAL A CA 1
ATOM 919 C C . VAL A 1 118 ? 11.976 -1.509 -5.876 1.00 93.44 118 VAL A C 1
ATOM 921 O O . VAL A 1 118 ? 11.902 -0.517 -6.600 1.00 93.44 118 VAL A O 1
ATOM 924 N N . ILE A 1 119 ? 11.411 -2.669 -6.181 1.00 95.25 119 ILE A N 1
ATOM 925 C CA . ILE A 1 119 ? 10.648 -2.917 -7.399 1.00 95.25 119 ILE A CA 1
ATOM 926 C C . ILE A 1 119 ? 9.414 -3.747 -7.065 1.00 95.25 119 ILE A C 1
ATOM 928 O O . ILE A 1 119 ? 9.475 -4.612 -6.192 1.00 95.25 119 ILE A O 1
ATOM 932 N N . GLY A 1 120 ? 8.328 -3.509 -7.787 1.00 95.31 120 GLY A N 1
ATOM 933 C CA . GLY A 1 120 ? 7.100 -4.290 -7.723 1.00 95.31 120 GLY A CA 1
ATOM 934 C C . GLY A 1 120 ? 5.896 -3.470 -7.285 1.00 95.31 120 GLY A C 1
ATOM 935 O O . GLY A 1 120 ? 5.999 -2.484 -6.552 1.00 95.31 120 GLY A O 1
ATOM 936 N N . ALA A 1 121 ? 4.717 -3.922 -7.708 1.00 96.81 121 ALA A N 1
ATOM 937 C CA . ALA A 1 121 ? 3.453 -3.245 -7.427 1.00 96.81 121 ALA A CA 1
ATOM 938 C C . ALA A 1 121 ? 2.962 -3.413 -5.978 1.00 96.81 121 ALA A C 1
ATOM 940 O O . ALA A 1 121 ? 1.905 -2.889 -5.616 1.00 96.81 121 ALA A O 1
ATOM 941 N N . SER A 1 122 ? 3.712 -4.128 -5.139 1.00 95.38 122 SER A N 1
ATOM 942 C CA . SER A 1 122 ? 3.252 -4.606 -3.840 1.00 95.38 122 SER A CA 1
ATOM 943 C C . SER A 1 122 ? 2.878 -3.479 -2.879 1.00 95.38 122 SER A C 1
ATOM 945 O O . SER A 1 122 ? 1.874 -3.603 -2.191 1.00 95.38 122 SER A O 1
ATOM 947 N N . GLY A 1 123 ? 3.569 -2.334 -2.887 1.00 95.19 123 GLY A N 1
ATOM 948 C CA . GLY A 1 123 ? 3.155 -1.159 -2.103 1.00 95.19 123 GLY A CA 1
ATOM 949 C C . GLY A 1 123 ? 1.732 -0.686 -2.449 1.00 95.19 123 GLY A C 1
ATOM 950 O O . GLY A 1 123 ? 0.899 -0.473 -1.568 1.00 95.19 123 GLY A O 1
ATOM 951 N N . ALA A 1 124 ? 1.400 -0.611 -3.741 1.00 96.88 124 ALA A N 1
ATOM 952 C CA . ALA A 1 124 ? 0.050 -0.269 -4.194 1.00 96.88 124 ALA A CA 1
ATOM 953 C C . ALA A 1 124 ? -0.970 -1.368 -3.851 1.00 96.88 124 ALA A C 1
ATOM 955 O O . ALA A 1 124 ? -2.094 -1.067 -3.447 1.00 96.88 124 ALA A O 1
ATOM 956 N N . VAL A 1 125 ? -0.575 -2.640 -3.969 1.00 96.81 125 VAL A N 1
ATOM 957 C CA . VAL A 1 125 ? -1.413 -3.801 -3.629 1.00 96.81 125 VAL A CA 1
ATOM 958 C C . VAL A 1 125 ? -1.718 -3.863 -2.130 1.00 96.81 125 VAL A C 1
ATOM 960 O O . VAL A 1 125 ? -2.860 -4.108 -1.749 1.00 96.81 125 VAL A O 1
ATOM 963 N N . PHE A 1 126 ? -0.746 -3.577 -1.268 1.00 97.00 126 PHE A N 1
ATOM 964 C CA . PHE A 1 126 ? -0.966 -3.460 0.172 1.00 97.00 126 PHE A CA 1
ATOM 965 C C . PHE A 1 126 ? -1.925 -2.313 0.496 1.00 97.00 126 PHE A C 1
ATOM 967 O O . PHE A 1 126 ? -2.818 -2.481 1.326 1.00 97.00 126 PHE A O 1
ATOM 974 N N . GLY A 1 127 ? -1.832 -1.187 -0.217 1.00 97.69 127 GLY A N 1
ATOM 975 C CA . GLY A 1 127 ? -2.837 -0.128 -0.117 1.00 97.69 127 GLY A CA 1
ATOM 976 C C . GLY A 1 127 ? -4.222 -0.554 -0.588 1.00 97.69 127 GLY A C 1
ATOM 977 O O . GLY A 1 127 ? -5.217 -0.263 0.071 1.00 97.69 127 GLY A O 1
ATOM 978 N N . MET A 1 128 ? -4.309 -1.334 -1.661 1.00 96.75 128 MET A N 1
ATOM 979 C CA . MET A 1 128 ? -5.567 -1.931 -2.108 1.00 96.75 128 MET A CA 1
ATOM 980 C C . MET A 1 128 ? -6.177 -2.852 -1.033 1.00 96.75 128 MET A C 1
ATOM 982 O O . MET A 1 128 ? -7.378 -2.770 -0.778 1.00 96.75 128 MET A O 1
ATOM 986 N N . LEU A 1 129 ? -5.362 -3.660 -0.345 1.00 96.12 129 LEU A N 1
ATOM 987 C CA . LEU A 1 129 ? -5.792 -4.490 0.789 1.00 96.12 129 LEU A CA 1
ATOM 988 C C . LEU A 1 129 ? -6.270 -3.642 1.977 1.00 96.12 129 LEU A C 1
ATOM 990 O O . LEU A 1 129 ? -7.348 -3.898 2.516 1.00 96.12 129 LEU A O 1
ATOM 994 N N . GLY A 1 130 ? -5.513 -2.607 2.353 1.00 97.38 130 GLY A N 1
ATOM 995 C CA . GLY A 1 130 ? -5.893 -1.673 3.416 1.00 97.38 130 GLY A CA 1
ATOM 996 C C . GLY A 1 130 ? -7.216 -0.965 3.117 1.00 97.38 130 GLY A C 1
ATOM 997 O O . GLY A 1 130 ? -8.101 -0.901 3.971 1.00 97.38 130 GLY A O 1
ATOM 998 N N . ALA A 1 131 ? -7.394 -0.511 1.876 1.00 97.06 131 ALA A N 1
ATOM 999 C CA . ALA A 1 131 ? -8.626 0.114 1.418 1.00 97.06 131 ALA A CA 1
ATOM 1000 C C . ALA A 1 131 ? -9.808 -0.864 1.410 1.00 97.06 131 ALA A C 1
ATOM 1002 O O . ALA A 1 131 ? -10.905 -0.520 1.851 1.00 97.06 131 ALA A O 1
ATOM 1003 N N . PHE A 1 132 ? -9.590 -2.099 0.953 1.00 95.19 132 PHE A N 1
ATOM 1004 C CA . PHE A 1 132 ? -10.614 -3.137 0.984 1.00 95.19 132 PHE A CA 1
ATOM 1005 C C . PHE A 1 132 ? -11.072 -3.439 2.414 1.00 95.19 132 PHE A C 1
ATOM 1007 O O . PHE A 1 132 ? -12.277 -3.492 2.655 1.00 95.19 132 PHE A O 1
ATOM 1014 N N . ALA A 1 133 ? -10.143 -3.571 3.365 1.00 95.25 133 ALA A N 1
ATOM 1015 C CA . ALA A 1 133 ? -10.467 -3.803 4.772 1.00 95.25 133 ALA A CA 1
ATOM 1016 C C . ALA A 1 133 ? -11.154 -2.603 5.441 1.00 95.25 133 ALA A C 1
ATOM 1018 O O . ALA A 1 133 ? -11.988 -2.799 6.318 1.00 95.25 133 ALA A O 1
ATOM 1019 N N . ALA A 1 134 ? -10.847 -1.371 5.028 1.00 94.56 134 ALA A N 1
ATOM 1020 C CA . ALA A 1 134 ? -11.547 -0.182 5.514 1.00 94.56 134 ALA A CA 1
ATOM 1021 C C . ALA A 1 134 ? -13.014 -0.143 5.053 1.00 94.56 134 ALA A C 1
ATOM 1023 O O . ALA A 1 134 ? -13.897 0.233 5.822 1.00 94.56 134 ALA A O 1
ATOM 1024 N N . LEU A 1 135 ? -13.269 -0.556 3.808 1.00 91.94 135 LEU A N 1
ATOM 1025 C CA . LEU A 1 135 ? -14.609 -0.583 3.216 1.00 91.94 135 LEU A CA 1
ATOM 1026 C C . LEU A 1 135 ? -15.420 -1.817 3.629 1.00 91.94 135 LEU A C 1
ATOM 1028 O O . LEU A 1 135 ? -16.641 -1.743 3.726 1.00 91.94 135 LEU A O 1
ATOM 1032 N N . ASN A 1 136 ? -14.754 -2.951 3.849 1.00 92.69 136 ASN A N 1
ATOM 1033 C CA . ASN A 1 136 ? -15.380 -4.253 4.080 1.00 92.69 136 ASN A CA 1
ATOM 1034 C C . ASN A 1 136 ? -14.704 -4.998 5.249 1.00 92.69 136 ASN A C 1
ATOM 1036 O O . ASN A 1 136 ? -14.182 -6.097 5.051 1.00 92.69 136 ASN A O 1
ATOM 1040 N N . PRO A 1 137 ? -14.683 -4.434 6.470 1.00 92.62 137 PRO A N 1
ATOM 1041 C CA . PRO A 1 137 ? -13.873 -4.953 7.576 1.00 92.62 137 PRO A CA 1
ATOM 1042 C C . PRO A 1 137 ? -14.208 -6.394 7.964 1.00 92.62 137 PRO A C 1
ATOM 1044 O O . PRO A 1 137 ? -13.302 -7.152 8.313 1.00 92.62 137 PRO A O 1
ATOM 1047 N N . ASP A 1 138 ? -15.480 -6.782 7.859 1.00 93.12 138 ASP A N 1
ATOM 1048 C CA . ASP A 1 138 ? -15.978 -8.105 8.248 1.00 93.12 138 ASP A CA 1
ATOM 1049 C C . ASP A 1 138 ? -16.112 -9.076 7.063 1.00 93.12 138 ASP A C 1
ATOM 1051 O O . ASP A 1 138 ? -16.537 -10.218 7.241 1.00 93.12 138 ASP A O 1
ATOM 1055 N N . ALA A 1 139 ? -15.726 -8.662 5.847 1.00 90.81 139 ALA A N 1
ATOM 1056 C CA . ALA A 1 139 ? -15.719 -9.562 4.700 1.00 90.81 139 ALA A CA 1
ATOM 1057 C C . ALA A 1 139 ? -14.730 -10.708 4.931 1.00 90.81 139 ALA A C 1
ATOM 1059 O O . ALA A 1 139 ? -13.574 -10.484 5.292 1.00 90.81 139 ALA A O 1
ATOM 1060 N N . VAL A 1 140 ? -15.186 -11.939 4.704 1.00 91.06 140 VAL A N 1
ATOM 1061 C CA . VAL A 1 140 ? -14.355 -13.130 4.871 1.00 91.06 140 VAL A CA 1
ATOM 1062 C C . VAL A 1 140 ? -13.437 -13.281 3.663 1.00 91.06 140 VAL A C 1
ATOM 1064 O O . VAL A 1 140 ? -13.887 -13.485 2.536 1.00 91.06 140 VAL A O 1
ATOM 1067 N N . VAL A 1 141 ? -12.138 -13.221 3.924 1.00 87.94 141 VAL A N 1
ATOM 1068 C CA . VAL A 1 141 ? -11.056 -13.490 2.978 1.00 87.94 141 VAL A CA 1
ATOM 1069 C C . VAL A 1 141 ? -10.350 -14.778 3.389 1.00 87.94 141 VAL A C 1
ATOM 1071 O O . VAL A 1 141 ? -10.269 -15.101 4.572 1.00 87.94 141 VAL A O 1
ATOM 1074 N N . ARG A 1 142 ? -9.856 -15.549 2.416 1.00 82.44 142 ARG A N 1
ATOM 1075 C CA . ARG A 1 142 ? -9.118 -16.788 2.691 1.00 82.44 142 ARG A CA 1
ATOM 1076 C C . ARG A 1 142 ? -7.637 -16.585 2.419 1.00 82.44 142 ARG A C 1
ATOM 1078 O O . ARG A 1 142 ? -7.234 -16.519 1.257 1.00 82.44 142 ARG A O 1
ATOM 1085 N N . LEU A 1 143 ? -6.833 -16.519 3.477 1.00 76.00 143 LEU A N 1
ATOM 1086 C CA . LEU A 1 143 ? -5.379 -16.485 3.348 1.00 76.00 143 LEU A CA 1
ATOM 1087 C C . LEU A 1 143 ? -4.902 -17.817 2.748 1.00 76.00 143 LEU A C 1
ATOM 1089 O O . LEU A 1 143 ? -5.228 -18.885 3.271 1.00 76.00 143 LEU A O 1
ATOM 1093 N N . TYR A 1 144 ? -4.191 -17.747 1.618 1.00 73.81 144 TYR A N 1
ATOM 1094 C CA . TYR A 1 144 ? -3.759 -18.908 0.823 1.00 73.81 144 TYR A CA 1
ATOM 1095 C C . TYR A 1 144 ? -4.880 -19.909 0.499 1.00 73.81 144 TYR A C 1
ATOM 1097 O O . TYR A 1 144 ? -4.625 -21.100 0.385 1.00 73.81 144 TYR A O 1
ATOM 1105 N N . PHE A 1 145 ? -6.128 -19.442 0.375 1.00 75.56 145 PHE A N 1
ATOM 1106 C CA . PHE A 1 145 ? -7.322 -20.279 0.174 1.00 75.56 145 PHE A CA 1
ATOM 1107 C C . PHE A 1 145 ? -7.681 -21.228 1.335 1.00 75.56 145 PHE A C 1
ATOM 1109 O O . PHE A 1 145 ? -8.716 -21.887 1.263 1.00 75.56 145 PHE A O 1
ATOM 1116 N N . LEU A 1 146 ? -6.899 -21.256 2.418 1.00 78.31 146 LEU A N 1
ATOM 1117 C CA . LEU A 1 146 ? -7.035 -22.224 3.512 1.00 78.31 146 LEU A CA 1
ATOM 1118 C C . LEU A 1 146 ? -7.708 -21.625 4.747 1.00 78.31 146 LEU A C 1
ATOM 1120 O O . LEU A 1 146 ? -8.642 -22.210 5.289 1.00 78.31 146 LEU A O 1
ATOM 1124 N N . PHE A 1 147 ? -7.255 -20.447 5.180 1.00 86.56 147 PHE A N 1
ATOM 1125 C CA . PHE A 1 147 ? -7.638 -19.889 6.477 1.00 86.56 147 PHE A CA 1
ATOM 1126 C C . PHE A 1 147 ? -8.629 -18.735 6.299 1.00 86.56 147 PHE A C 1
ATOM 1128 O O . PHE A 1 147 ? -8.222 -17.654 5.856 1.00 86.56 147 PHE A O 1
ATOM 1135 N N . PRO A 1 148 ? -9.930 -18.937 6.593 1.00 89.31 148 PRO A N 1
ATOM 1136 C CA . PRO A 1 148 ? -10.907 -17.863 6.543 1.00 89.31 148 PRO A CA 1
ATOM 1137 C C . PRO A 1 148 ? -10.682 -16.903 7.711 1.00 89.31 148 PRO A C 1
ATOM 1139 O O . PRO A 1 148 ? -10.643 -17.306 8.871 1.00 89.31 148 PRO A O 1
ATOM 1142 N N . MET A 1 149 ? -10.575 -15.619 7.406 1.00 92.75 149 MET A N 1
ATOM 1143 C CA . MET A 1 149 ? -10.523 -14.557 8.402 1.00 92.75 149 MET A CA 1
ATOM 1144 C C . MET A 1 149 ? -11.188 -13.298 7.857 1.00 92.75 149 MET A C 1
ATOM 1146 O O . MET A 1 149 ? -11.407 -13.172 6.654 1.00 92.75 149 MET A O 1
ATOM 1150 N N . SER A 1 150 ? -11.539 -12.359 8.729 1.00 94.56 150 SER A N 1
ATOM 1151 C CA . SER A 1 150 ? -12.075 -11.072 8.286 1.00 94.56 150 SER A CA 1
ATOM 1152 C C . SER A 1 150 ? -10.987 -10.226 7.618 1.00 94.56 150 SER A C 1
ATOM 1154 O O . SER A 1 150 ? -9.809 -10.316 7.974 1.00 94.56 150 SER A O 1
ATOM 1156 N N . ALA A 1 151 ? -11.365 -9.375 6.664 1.00 92.62 151 ALA A N 1
ATOM 1157 C CA . ALA A 1 151 ? -10.433 -8.498 5.956 1.00 92.62 151 ALA A CA 1
ATOM 1158 C C . ALA A 1 151 ? -9.638 -7.603 6.920 1.00 92.62 151 ALA A C 1
ATOM 1160 O O . ALA A 1 151 ? -8.433 -7.419 6.743 1.00 92.62 151 ALA A O 1
ATOM 1161 N N . ARG A 1 152 ? -10.284 -7.112 7.989 1.00 94.00 152 ARG A N 1
ATOM 1162 C CA . ARG A 1 152 ? -9.607 -6.365 9.060 1.00 94.00 152 ARG A CA 1
ATOM 1163 C C . ARG A 1 152 ? -8.530 -7.202 9.755 1.00 94.00 152 ARG A C 1
ATOM 1165 O O . ARG A 1 152 ? -7.428 -6.711 9.969 1.00 94.00 152 ARG A O 1
ATOM 1172 N N . ALA A 1 153 ? -8.825 -8.466 10.070 1.00 93.75 153 ALA A N 1
ATOM 1173 C CA . ALA A 1 153 ? -7.884 -9.349 10.748 1.00 93.75 153 ALA A CA 1
ATOM 1174 C C . ALA A 1 153 ? -6.699 -9.690 9.839 1.00 93.75 153 ALA A C 1
ATOM 1176 O O . ALA A 1 153 ? -5.564 -9.681 10.305 1.00 93.75 153 ALA A O 1
ATOM 1177 N N . LEU A 1 154 ? -6.946 -9.912 8.542 1.00 91.94 154 LEU A N 1
ATOM 1178 C CA . LEU A 1 154 ? -5.886 -10.118 7.556 1.00 91.94 154 LEU A CA 1
ATOM 1179 C C . LEU A 1 154 ? -4.945 -8.910 7.488 1.00 91.94 154 LEU A C 1
ATOM 1181 O O . LEU A 1 154 ? -3.734 -9.074 7.562 1.00 91.94 154 LEU A O 1
ATOM 1185 N N . VAL A 1 155 ? -5.487 -7.697 7.361 1.00 93.38 155 VAL A N 1
ATOM 1186 C CA . VAL A 1 155 ? -4.678 -6.474 7.244 1.00 93.38 155 VAL A CA 1
ATOM 1187 C C . VAL A 1 155 ? -3.892 -6.186 8.525 1.00 93.38 155 VAL A C 1
ATOM 1189 O O . VAL A 1 155 ? -2.727 -5.808 8.436 1.00 93.38 155 VAL A O 1
ATOM 1192 N N . ILE A 1 156 ? -4.475 -6.424 9.706 1.00 94.06 156 ILE A N 1
ATOM 1193 C CA . ILE A 1 156 ? -3.753 -6.321 10.985 1.00 94.06 156 ILE A CA 1
ATOM 1194 C C . ILE A 1 156 ? -2.621 -7.351 11.046 1.00 94.06 156 ILE A C 1
ATOM 1196 O O . ILE A 1 156 ? -1.496 -6.991 11.381 1.00 94.06 156 ILE A O 1
ATOM 1200 N N . LEU A 1 157 ? -2.890 -8.611 10.687 1.00 92.94 157 LEU A N 1
ATOM 1201 C CA . LEU A 1 157 ? -1.877 -9.666 10.660 1.00 92.94 157 LEU A CA 1
ATOM 1202 C C . LEU A 1 157 ? -0.720 -9.302 9.722 1.00 92.94 157 LEU A C 1
ATOM 1204 O O . LEU A 1 157 ? 0.434 -9.364 10.135 1.00 92.94 157 LEU A O 1
ATOM 1208 N N . LEU A 1 158 ? -1.023 -8.884 8.490 1.00 91.06 158 LEU A N 1
ATOM 1209 C CA . LEU A 1 158 ? -0.016 -8.458 7.517 1.00 91.06 158 LEU A CA 1
ATOM 1210 C C . LEU A 1 158 ? 0.808 -7.280 8.046 1.00 91.06 158 LEU A C 1
ATOM 1212 O O . LEU A 1 158 ? 2.029 -7.321 7.972 1.00 91.06 158 LEU A O 1
ATOM 1216 N N . ALA A 1 159 ? 0.167 -6.266 8.635 1.00 92.75 159 ALA A N 1
ATOM 1217 C CA . ALA A 1 159 ? 0.870 -5.120 9.204 1.00 92.75 159 ALA A CA 1
ATOM 1218 C C . ALA A 1 159 ? 1.804 -5.518 10.361 1.00 92.75 159 ALA A C 1
ATOM 1220 O O . ALA A 1 159 ? 2.941 -5.056 10.419 1.00 92.75 159 ALA A O 1
ATOM 1221 N N . VAL A 1 160 ? 1.353 -6.397 11.262 1.00 92.31 160 VAL A N 1
ATOM 1222 C CA . VAL A 1 160 ? 2.169 -6.879 12.388 1.00 92.31 160 VAL A CA 1
ATOM 1223 C C . VAL A 1 160 ? 3.356 -7.704 11.894 1.00 92.31 160 VAL A C 1
ATOM 1225 O O . VAL A 1 160 ? 4.475 -7.483 12.353 1.00 92.31 160 VAL A O 1
ATOM 1228 N N . VAL A 1 161 ? 3.136 -8.622 10.947 1.00 88.38 161 VAL A N 1
ATOM 1229 C CA . VAL A 1 161 ? 4.205 -9.455 10.374 1.00 88.38 161 VAL A CA 1
ATOM 1230 C C . VAL A 1 161 ? 5.237 -8.589 9.654 1.00 88.38 161 VAL A C 1
ATOM 1232 O O . VAL A 1 161 ? 6.426 -8.720 9.927 1.00 88.38 161 VAL A O 1
ATOM 1235 N N . GLU A 1 162 ? 4.802 -7.665 8.797 1.00 88.62 162 GLU A N 1
ATOM 1236 C CA . GLU A 1 162 ? 5.700 -6.762 8.064 1.00 88.62 162 GLU A CA 1
ATOM 1237 C C . GLU A 1 162 ? 6.514 -5.873 9.008 1.00 88.62 162 GLU A C 1
ATOM 1239 O O . GLU A 1 162 ? 7.724 -5.720 8.833 1.00 88.62 162 GLU A O 1
ATOM 1244 N N . LEU A 1 163 ? 5.882 -5.331 10.053 1.00 88.06 163 LEU A N 1
ATOM 1245 C CA . LEU A 1 163 ? 6.577 -4.533 11.060 1.00 88.06 163 LEU A CA 1
ATOM 1246 C C . LEU A 1 163 ? 7.607 -5.371 11.829 1.00 88.06 163 LEU A C 1
ATOM 1248 O O . LEU A 1 163 ? 8.755 -4.952 11.964 1.00 88.06 163 LEU A O 1
ATOM 1252 N N . ALA A 1 164 ? 7.231 -6.566 12.292 1.00 86.25 164 ALA A N 1
ATOM 1253 C CA . ALA A 1 164 ? 8.135 -7.461 13.013 1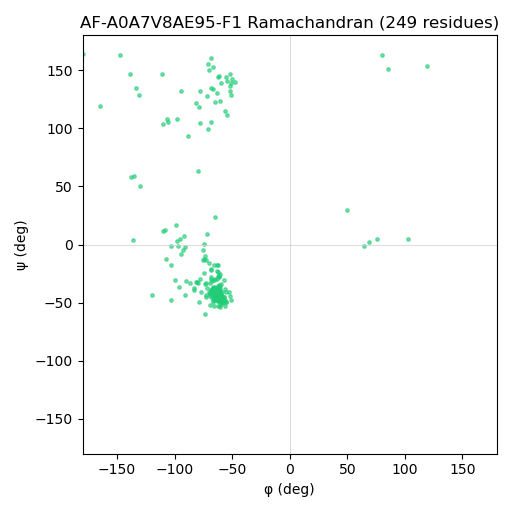.00 86.25 164 ALA A CA 1
ATOM 1254 C C . ALA A 1 164 ? 9.334 -7.875 12.146 1.00 86.25 164 ALA A C 1
ATOM 1256 O O . ALA A 1 164 ? 10.481 -7.812 12.594 1.00 86.25 164 ALA A O 1
ATOM 1257 N N . MET A 1 165 ? 9.090 -8.228 10.880 1.00 81.56 165 MET A N 1
ATOM 1258 C CA . MET A 1 165 ? 10.152 -8.566 9.932 1.00 81.56 165 MET A CA 1
ATOM 1259 C C . MET A 1 165 ? 11.063 -7.366 9.658 1.00 81.56 165 MET A C 1
ATOM 1261 O O . MET A 1 165 ? 12.285 -7.516 9.714 1.00 81.56 165 MET A O 1
ATOM 1265 N N . SER A 1 166 ? 10.492 -6.174 9.456 1.00 80.06 166 SER A N 1
ATOM 1266 C CA . SER A 1 166 ? 11.260 -4.943 9.243 1.00 80.06 166 SER A CA 1
ATOM 1267 C C . SER A 1 166 ? 12.144 -4.582 10.441 1.00 80.06 166 SER A C 1
ATOM 1269 O O . SER A 1 166 ? 13.242 -4.070 10.239 1.00 80.06 166 SER A O 1
ATOM 1271 N N . LEU A 1 167 ? 11.695 -4.847 11.672 1.00 81.88 167 LEU A N 1
ATOM 1272 C CA . LEU A 1 167 ? 12.471 -4.600 12.895 1.00 81.88 167 LEU A CA 1
ATOM 1273 C C . LEU A 1 167 ? 13.536 -5.676 13.155 1.00 81.88 167 LEU A C 1
ATOM 1275 O O . LEU A 1 167 ? 14.575 -5.382 13.735 1.00 81.88 167 LEU A O 1
ATOM 1279 N N . SER A 1 168 ? 13.300 -6.913 12.713 1.00 76.38 168 SER A N 1
ATOM 1280 C CA . SER A 1 168 ? 14.226 -8.037 12.919 1.00 76.38 168 SER A CA 1
ATOM 1281 C C . SER A 1 168 ? 15.473 -8.011 12.023 1.00 76.38 168 SER A C 1
ATOM 1283 O O . SER A 1 168 ? 16.394 -8.792 12.241 1.00 76.38 168 SER A O 1
ATOM 1285 N N . GLY A 1 169 ? 15.493 -7.177 10.975 1.00 64.50 169 GLY A N 1
ATOM 1286 C CA . GLY A 1 169 ? 16.587 -7.118 9.995 1.00 64.50 169 GLY A CA 1
ATOM 1287 C C . GLY A 1 169 ? 16.722 -8.355 9.090 1.00 64.50 169 GLY A C 1
ATOM 1288 O O . GLY A 1 169 ? 17.619 -8.397 8.253 1.00 64.50 169 GLY A O 1
ATOM 1289 N N . SER A 1 170 ? 15.832 -9.348 9.225 1.00 54.62 170 SER A N 1
ATOM 1290 C CA . SER A 1 170 ? 15.854 -10.624 8.485 1.00 54.62 170 SER A CA 1
ATOM 1291 C C . SER A 1 170 ? 15.453 -10.511 7.009 1.00 54.62 170 SER A C 1
ATOM 1293 O O . SER A 1 170 ? 15.697 -11.419 6.219 1.00 54.62 170 SER A O 1
ATOM 1295 N N . ASN A 1 171 ? 14.874 -9.378 6.623 1.00 52.78 171 ASN A N 1
ATOM 1296 C CA . ASN A 1 171 ? 14.568 -9.002 5.252 1.00 52.78 171 ASN A CA 1
ATOM 1297 C C . ASN A 1 171 ? 15.111 -7.576 5.093 1.00 52.78 171 ASN A C 1
ATOM 1299 O O . ASN A 1 171 ? 14.808 -6.756 5.965 1.00 52.78 171 ASN A O 1
ATOM 1303 N N . PRO A 1 172 ? 15.929 -7.236 4.077 1.00 50.38 172 PRO A N 1
ATOM 1304 C CA . PRO A 1 172 ? 16.415 -5.867 3.928 1.00 50.38 172 PRO A CA 1
ATOM 1305 C C . PRO A 1 172 ? 15.198 -4.929 3.901 1.00 50.38 172 PRO A C 1
ATOM 1307 O O . PRO A 1 172 ? 14.386 -4.997 2.980 1.00 50.38 172 PRO A O 1
ATOM 1310 N N . GLY A 1 173 ? 15.040 -4.121 4.962 1.00 51.44 173 GLY A N 1
ATOM 1311 C CA . GLY A 1 173 ? 13.801 -3.469 5.435 1.00 51.44 173 GLY A CA 1
ATOM 1312 C C . GLY A 1 173 ? 13.155 -2.427 4.514 1.00 51.44 173 GLY A C 1
ATOM 1313 O O . GLY A 1 173 ? 12.412 -1.552 4.954 1.00 51.44 173 GLY A O 1
ATOM 1314 N N . ILE A 1 174 ? 13.425 -2.500 3.219 1.00 57.19 174 ILE A N 1
ATOM 1315 C CA . ILE A 1 174 ? 12.936 -1.574 2.210 1.00 57.19 174 ILE A CA 1
ATOM 1316 C C . ILE A 1 174 ? 11.594 -2.049 1.620 1.00 57.19 174 ILE A C 1
ATOM 1318 O O . ILE A 1 174 ? 10.737 -1.224 1.313 1.00 57.19 174 ILE A O 1
ATOM 1322 N N . ALA A 1 175 ? 11.358 -3.366 1.537 1.00 66.00 175 ALA A N 1
ATOM 1323 C CA . ALA A 1 175 ? 10.071 -3.908 1.084 1.00 66.00 175 ALA A CA 1
ATOM 1324 C C . ALA A 1 175 ? 8.958 -3.739 2.139 1.00 66.00 175 ALA A C 1
ATOM 1326 O O . ALA A 1 175 ? 7.865 -3.283 1.810 1.00 66.00 175 ALA A O 1
ATOM 1327 N N . GLY A 1 176 ? 9.253 -4.011 3.417 1.00 81.19 176 GLY A N 1
ATOM 1328 C CA . GLY A 1 176 ? 8.258 -3.913 4.494 1.00 81.19 176 GLY A CA 1
ATOM 1329 C C . GLY A 1 176 ? 7.788 -2.481 4.763 1.00 81.19 176 GLY A C 1
ATOM 1330 O O . GLY A 1 176 ? 6.601 -2.241 4.972 1.00 81.19 176 GLY A O 1
ATOM 1331 N N . THR A 1 177 ? 8.682 -1.493 4.658 1.00 86.56 177 THR A N 1
ATOM 1332 C CA . THR A 1 177 ? 8.301 -0.073 4.767 1.00 86.56 177 THR A CA 1
ATOM 1333 C C . THR A 1 177 ? 7.379 0.361 3.629 1.00 86.56 177 THR A C 1
ATOM 1335 O O . THR A 1 177 ? 6.386 1.044 3.883 1.00 86.56 177 THR A O 1
ATOM 1338 N N . ALA A 1 178 ? 7.630 -0.093 2.397 1.00 89.94 178 ALA A N 1
ATOM 1339 C CA . ALA A 1 178 ? 6.738 0.165 1.269 1.00 89.94 178 ALA A CA 1
ATOM 1340 C C . ALA A 1 178 ? 5.349 -0.462 1.494 1.00 89.94 178 ALA A C 1
ATOM 1342 O O . ALA A 1 178 ? 4.326 0.193 1.287 1.00 89.94 178 ALA A O 1
ATOM 1343 N N . HIS A 1 179 ? 5.302 -1.711 1.968 1.00 94.38 179 HIS A N 1
ATOM 1344 C CA . HIS A 1 179 ? 4.056 -2.418 2.271 1.00 94.38 179 HIS A CA 1
ATOM 1345 C C . HIS A 1 179 ? 3.237 -1.707 3.355 1.00 94.38 179 HIS A C 1
ATOM 1347 O O . HIS A 1 179 ? 2.050 -1.440 3.156 1.00 94.38 179 HIS A O 1
ATOM 1353 N N . LEU A 1 180 ? 3.869 -1.334 4.472 1.00 94.56 180 LEU A N 1
ATOM 1354 C CA . LEU A 1 180 ? 3.216 -0.614 5.568 1.00 94.56 180 LEU A CA 1
ATOM 1355 C C . LEU A 1 180 ? 2.706 0.765 5.131 1.00 94.56 180 LEU A C 1
ATOM 1357 O O . LEU A 1 180 ? 1.575 1.129 5.455 1.00 94.56 180 LEU A O 1
ATOM 1361 N N . GLY A 1 181 ? 3.506 1.511 4.363 1.00 95.31 181 GLY A N 1
ATOM 1362 C CA . GLY A 1 181 ? 3.126 2.832 3.854 1.00 95.31 181 GLY A CA 1
ATOM 1363 C C . GLY A 1 181 ? 1.931 2.765 2.911 1.00 95.31 181 GLY A C 1
ATOM 1364 O O . GLY A 1 181 ? 0.979 3.534 3.056 1.00 95.31 181 GLY A O 1
ATOM 1365 N N . GLY A 1 182 ? 1.941 1.792 1.999 1.00 97.31 182 GLY A N 1
ATOM 1366 C CA . GLY A 1 182 ? 0.819 1.515 1.112 1.00 97.31 182 GLY A CA 1
ATOM 1367 C C . GLY A 1 182 ? -0.443 1.138 1.883 1.00 97.31 182 GLY A C 1
ATOM 1368 O O . GLY A 1 182 ? -1.477 1.785 1.715 1.00 97.31 182 GLY A O 1
ATOM 1369 N N . LEU A 1 183 ? -0.351 0.137 2.765 1.00 97.19 183 LEU A N 1
ATOM 1370 C CA . LEU A 1 183 ? -1.459 -0.372 3.583 1.00 97.19 183 LEU A CA 1
ATOM 1371 C C . LEU A 1 183 ? -2.119 0.732 4.409 1.00 97.19 183 LEU A C 1
ATOM 1373 O O . LEU A 1 183 ? -3.344 0.883 4.364 1.00 97.19 183 LEU A O 1
ATOM 1377 N N . ALA A 1 184 ? -1.315 1.531 5.114 1.00 96.62 184 ALA A N 1
ATOM 1378 C CA . ALA A 1 184 ? -1.805 2.646 5.912 1.00 96.62 184 ALA A CA 1
ATOM 1379 C C . ALA A 1 184 ? -2.497 3.701 5.039 1.00 96.62 184 ALA A C 1
ATOM 1381 O O . ALA A 1 184 ? -3.605 4.132 5.362 1.00 96.62 184 ALA A O 1
ATOM 1382 N N . ALA A 1 185 ? -1.892 4.083 3.909 1.00 97.75 185 ALA A N 1
ATOM 1383 C CA . ALA A 1 185 ? -2.476 5.059 2.994 1.00 97.75 185 ALA A CA 1
ATOM 1384 C C . ALA A 1 185 ? -3.818 4.584 2.428 1.00 97.75 185 ALA A C 1
ATOM 1386 O O . ALA A 1 185 ? -4.795 5.329 2.458 1.00 97.75 185 ALA A O 1
ATOM 1387 N N . GLY A 1 186 ? -3.897 3.336 1.971 1.00 97.38 186 GLY A N 1
ATOM 1388 C CA . GLY A 1 186 ? -5.127 2.775 1.426 1.00 97.38 186 GLY A CA 1
ATOM 1389 C C . GLY A 1 186 ? -6.257 2.719 2.447 1.00 97.38 186 GLY A C 1
ATOM 1390 O O . GLY A 1 186 ? -7.372 3.164 2.159 1.00 97.38 186 GLY A O 1
ATOM 1391 N N . TRP A 1 187 ? -5.959 2.254 3.663 1.00 96.44 187 TRP A N 1
ATOM 1392 C CA . TRP A 1 187 ? -6.929 2.254 4.756 1.00 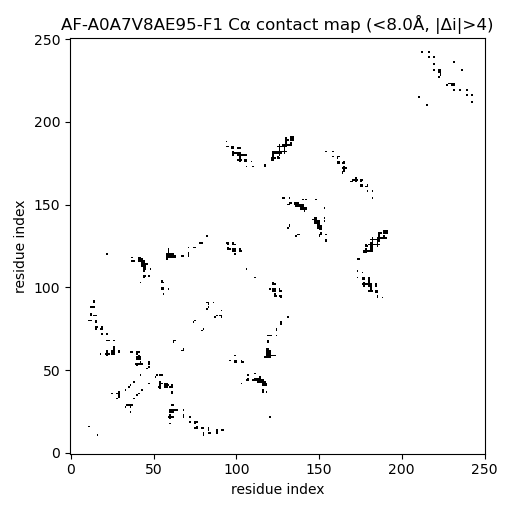96.44 187 TRP A CA 1
ATOM 1393 C C . TRP A 1 187 ? -7.397 3.675 5.082 1.00 96.44 187 TRP A C 1
ATOM 1395 O O . TRP A 1 187 ? -8.596 3.934 5.160 1.00 96.44 187 TRP A O 1
ATOM 1405 N N . LEU A 1 188 ? -6.463 4.627 5.197 1.00 95.75 188 LEU A N 1
ATOM 1406 C CA . LEU A 1 188 ? -6.782 6.023 5.483 1.00 95.75 188 LEU A CA 1
ATOM 1407 C C . LEU A 1 188 ? -7.638 6.651 4.382 1.00 95.75 188 LEU A C 1
ATOM 1409 O O . LEU A 1 188 ? -8.593 7.351 4.705 1.00 95.75 188 LEU A O 1
ATOM 1413 N N . ILE A 1 189 ? -7.329 6.424 3.108 1.00 94.94 189 ILE A N 1
ATOM 1414 C CA . ILE A 1 189 ? -8.077 7.002 1.984 1.00 94.94 189 ILE A CA 1
ATOM 1415 C C . ILE A 1 189 ? -9.506 6.449 1.930 1.00 94.94 189 ILE A C 1
ATOM 1417 O O . ILE A 1 189 ? -10.436 7.198 1.635 1.00 94.94 189 ILE A O 1
ATOM 1421 N N . ALA A 1 190 ? -9.688 5.158 2.215 1.00 94.06 190 ALA A N 1
ATOM 1422 C CA . ALA A 1 190 ? -10.974 4.481 2.063 1.00 94.06 190 ALA A CA 1
ATOM 1423 C C . ALA A 1 190 ? -11.801 4.378 3.359 1.00 94.06 190 ALA A C 1
ATOM 1425 O O . ALA A 1 190 ? -12.906 3.835 3.332 1.00 94.06 190 ALA A O 1
ATOM 1426 N N . ARG A 1 191 ? -11.287 4.881 4.491 1.00 89.62 191 ARG A N 1
ATOM 1427 C CA . ARG A 1 191 ? -11.987 4.849 5.784 1.00 89.62 191 ARG A CA 1
ATOM 1428 C C . ARG A 1 191 ? -13.373 5.503 5.697 1.00 89.62 191 ARG A C 1
ATOM 1430 O O . ARG A 1 191 ? -13.529 6.519 5.013 1.00 89.62 191 ARG A O 1
ATOM 1437 N N . PRO A 1 192 ? -14.375 4.979 6.424 1.00 81.75 192 PRO A N 1
ATOM 1438 C CA . PRO A 1 192 ? -15.716 5.540 6.397 1.00 81.75 192 PRO A CA 1
ATOM 1439 C C . PRO A 1 192 ? -15.738 7.000 6.895 1.00 81.75 192 PRO A C 1
ATOM 1441 O O . PRO A 1 192 ? -15.000 7.355 7.827 1.00 81.75 192 PRO A O 1
ATOM 1444 N N . PRO A 1 193 ? -16.600 7.859 6.317 1.00 78.88 193 PRO A N 1
ATOM 1445 C CA . PRO A 1 193 ? -16.806 9.219 6.804 1.00 78.88 193 PRO A CA 1
ATOM 1446 C C . PRO A 1 193 ? -17.172 9.226 8.293 1.00 78.88 193 PRO A C 1
ATOM 1448 O O . PRO A 1 193 ? -17.914 8.367 8.767 1.00 78.88 193 PRO A O 1
ATOM 1451 N N . GLY A 1 194 ? -16.639 10.188 9.049 1.00 77.19 194 GLY A N 1
ATOM 1452 C CA . GLY A 1 194 ? -16.895 10.291 10.489 1.00 77.19 194 GLY A CA 1
ATOM 1453 C C . GLY A 1 194 ? -16.145 9.273 11.355 1.00 77.19 194 GLY A C 1
ATOM 1454 O O . GLY A 1 194 ? -16.342 9.276 12.567 1.00 77.19 194 GLY A O 1
ATOM 1455 N N . PHE A 1 195 ? -15.253 8.446 10.785 1.00 80.19 195 PHE A N 1
ATOM 1456 C CA . PHE A 1 195 ? -14.394 7.544 11.566 1.00 80.19 195 PHE A CA 1
ATOM 1457 C C . PHE A 1 195 ? -13.661 8.279 12.699 1.00 80.19 195 PHE A C 1
ATOM 1459 O O . PHE A 1 195 ? -13.697 7.832 13.838 1.00 80.19 195 PHE A O 1
ATOM 1466 N N . LEU A 1 196 ? -13.043 9.429 12.401 1.00 79.12 196 LEU A N 1
ATOM 1467 C CA . LEU A 1 196 ? -12.304 10.213 13.398 1.00 79.12 196 LEU A CA 1
ATOM 1468 C C . LEU A 1 196 ? -13.216 10.743 14.508 1.00 79.12 196 LEU A C 1
ATOM 1470 O O . LEU A 1 196 ? -12.816 10.749 15.664 1.00 79.12 196 LEU A O 1
ATOM 1474 N N . THR A 1 197 ? -14.442 11.141 14.167 1.00 84.62 197 THR A N 1
ATOM 1475 C CA . THR A 1 197 ? -15.435 11.613 15.137 1.00 84.62 197 THR A CA 1
ATOM 1476 C C . THR A 1 197 ? -15.870 10.484 16.062 1.00 84.62 197 THR A C 1
ATOM 1478 O O . THR A 1 197 ? -15.789 10.630 17.274 1.00 84.62 197 THR A O 1
ATOM 1481 N N . ARG A 1 198 ? -16.231 9.324 15.498 1.00 83.38 198 ARG A N 1
ATOM 1482 C CA . ARG A 1 198 ? -16.614 8.132 16.270 1.00 83.38 198 ARG A CA 1
ATOM 1483 C C . ARG A 1 198 ? -15.476 7.627 17.148 1.00 83.38 198 ARG A C 1
ATOM 1485 O O . ARG A 1 198 ? -15.702 7.220 18.278 1.00 83.38 198 ARG A O 1
ATOM 1492 N N . PHE A 1 199 ? -14.249 7.660 16.634 1.00 79.69 199 PHE A N 1
ATOM 1493 C CA . PHE A 1 199 ? -13.065 7.305 17.406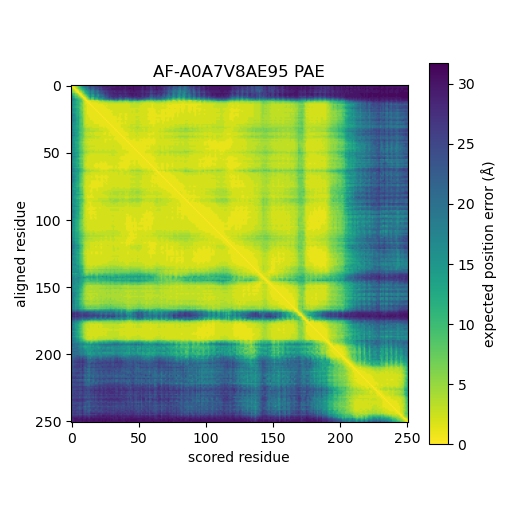 1.00 79.69 199 PHE A CA 1
ATOM 1494 C C . PHE A 1 199 ? -12.837 8.288 18.559 1.00 79.69 199 PHE A C 1
ATOM 1496 O O . PHE A 1 199 ? -12.639 7.863 19.692 1.00 79.69 199 PHE A O 1
ATOM 1503 N N . ALA A 1 200 ? -12.922 9.595 18.296 1.00 84.75 200 ALA A N 1
ATOM 1504 C CA . ALA A 1 200 ? -12.806 10.613 19.334 1.00 84.75 200 ALA A CA 1
ATOM 1505 C C . ALA A 1 200 ? -13.900 10.467 20.402 1.00 84.75 200 ALA A C 1
ATOM 1507 O O . ALA A 1 200 ? -13.613 10.632 21.579 1.00 84.75 200 ALA A O 1
ATOM 1508 N N . GLU A 1 201 ? -15.129 10.125 20.014 1.00 86.62 201 GLU A N 1
ATOM 1509 C CA . GLU A 1 201 ? -16.224 9.825 20.942 1.00 86.62 201 GLU A CA 1
ATOM 1510 C C . GLU A 1 201 ? -15.970 8.560 21.762 1.00 86.62 201 GLU A C 1
ATOM 1512 O O . GLU A 1 201 ? -16.193 8.575 22.964 1.00 86.62 201 GLU A O 1
ATOM 1517 N N . ALA A 1 202 ? -15.446 7.497 21.152 1.00 84.56 202 ALA A N 1
ATOM 1518 C CA . ALA A 1 202 ? -15.142 6.251 21.853 1.00 84.56 202 ALA A CA 1
ATOM 1519 C C . ALA A 1 202 ? -13.976 6.377 22.851 1.00 84.56 202 ALA A C 1
ATOM 1521 O O . ALA A 1 202 ? -13.915 5.630 23.821 1.00 84.56 202 ALA A O 1
ATOM 1522 N N . VAL A 1 203 ? -13.036 7.295 22.601 1.00 86.69 203 VAL A N 1
ATOM 1523 C CA . VAL A 1 203 ? -11.877 7.558 23.476 1.00 86.69 203 VAL A CA 1
ATOM 1524 C C . VAL A 1 203 ? -12.153 8.707 24.454 1.00 86.69 203 VAL A C 1
ATOM 1526 O O . VAL A 1 203 ? -11.353 8.951 25.360 1.00 86.69 203 VAL A O 1
ATOM 1529 N N . ARG A 1 204 ? -13.275 9.428 24.308 1.00 86.31 204 ARG A N 1
ATOM 1530 C CA . ARG A 1 204 ? -13.658 10.458 25.277 1.00 86.31 204 ARG A CA 1
ATOM 1531 C C . ARG A 1 204 ? -13.846 9.788 26.639 1.00 86.31 204 ARG A C 1
ATOM 1533 O O . ARG A 1 204 ? -14.640 8.857 26.734 1.00 86.31 204 ARG A O 1
ATOM 1540 N N . PRO A 1 205 ? -13.126 10.241 27.682 1.00 83.19 205 PRO A N 1
ATOM 1541 C CA . PRO A 1 205 ? -13.351 9.729 29.020 1.00 83.19 205 PRO A CA 1
ATOM 1542 C C . PRO A 1 205 ? -14.798 10.011 29.403 1.00 83.19 205 PRO A C 1
ATOM 1544 O O . PRO A 1 205 ? -15.306 11.102 29.114 1.00 83.19 205 PRO A O 1
ATOM 1547 N N . ASP A 1 206 ? -15.437 9.037 30.050 1.00 83.31 206 ASP A N 1
ATOM 1548 C CA . ASP A 1 206 ? -16.775 9.243 30.579 1.00 83.31 206 ASP A CA 1
ATOM 1549 C C . ASP A 1 206 ? -16.786 10.520 31.426 1.00 83.31 206 ASP A C 1
ATOM 1551 O O . ASP A 1 206 ? -15.825 10.783 32.172 1.00 83.31 206 ASP A O 1
ATOM 1555 N N . PRO A 1 207 ? -17.843 11.345 31.314 1.00 81.69 207 PRO A N 1
ATOM 1556 C CA . PRO A 1 207 ? -18.014 12.451 32.231 1.00 81.69 207 PRO A CA 1
ATOM 1557 C C . PRO A 1 207 ? -17.896 11.886 33.643 1.00 81.69 207 PRO A C 1
ATOM 1559 O O . PRO A 1 207 ? -18.566 10.904 33.973 1.00 81.69 207 PRO A O 1
ATOM 1562 N N . LYS A 1 208 ? -17.039 12.486 34.481 1.00 81.44 208 LYS A N 1
ATOM 1563 C CA . LYS A 1 208 ? -17.045 12.130 35.900 1.00 81.44 208 LYS A CA 1
ATOM 1564 C C . LYS A 1 208 ? -18.492 12.258 36.383 1.00 81.44 208 LYS A C 1
ATOM 1566 O O . LYS A 1 208 ? -19.115 13.277 36.059 1.00 81.44 208 LYS A O 1
ATOM 1571 N N . PRO A 1 209 ? -19.028 11.258 37.104 1.00 82.19 209 PRO A N 1
ATOM 1572 C CA . PRO A 1 209 ? -20.370 11.368 37.645 1.00 82.19 209 PRO A CA 1
ATOM 1573 C C . PRO A 1 209 ? -20.485 12.687 38.423 1.00 82.19 209 PRO A C 1
ATOM 1575 O O . PRO A 1 209 ? -19.478 13.145 38.987 1.00 82.19 209 PRO A O 1
ATOM 1578 N N . PRO A 1 210 ? -21.667 13.331 38.423 1.00 87.56 210 PRO A N 1
ATOM 1579 C CA . PRO A 1 210 ? -21.889 14.526 39.223 1.00 87.56 210 PRO A CA 1
ATOM 1580 C C . PRO A 1 210 ? -21.389 14.292 40.650 1.00 87.56 210 PRO A C 1
ATOM 1582 O O . PRO A 1 210 ? -21.554 13.195 41.182 1.00 87.56 210 PRO A O 1
ATOM 1585 N N . PHE A 1 211 ? -20.756 15.301 41.254 1.00 87.44 211 PHE A N 1
ATOM 1586 C CA . PHE A 1 211 ? -20.340 15.202 42.649 1.00 87.44 211 PHE A CA 1
ATOM 1587 C C . PHE A 1 211 ? -21.570 14.882 43.502 1.00 87.44 211 PHE A C 1
ATOM 1589 O O . PHE A 1 211 ? -22.491 15.696 43.560 1.00 87.44 211 PHE A O 1
ATOM 1596 N N . ASP A 1 212 ? -21.581 13.703 44.122 1.00 90.62 212 ASP A N 1
ATOM 1597 C CA . ASP A 1 212 ? -22.617 13.281 45.055 1.00 90.62 212 ASP A CA 1
ATOM 1598 C C . ASP A 1 212 ? -22.117 13.532 46.487 1.00 90.62 212 ASP A C 1
ATOM 1600 O O . ASP A 1 212 ? -21.223 12.821 46.964 1.00 90.62 212 ASP A O 1
ATOM 1604 N N . PRO A 1 213 ? -22.676 14.542 47.183 1.00 90.19 213 PRO A N 1
ATOM 1605 C CA . PRO A 1 213 ? -22.308 14.858 48.556 1.00 90.19 213 PRO A CA 1
ATOM 1606 C C . PRO A 1 213 ? -22.490 13.682 49.520 1.00 90.19 213 PRO A C 1
ATOM 1608 O O . PRO A 1 213 ? -21.759 13.602 50.505 1.00 90.19 213 PRO A O 1
ATOM 1611 N N . GLN A 1 214 ? -23.460 12.792 49.271 1.00 88.56 214 GLN A N 1
ATOM 1612 C CA . GLN A 1 214 ? -23.716 11.647 50.144 1.00 88.56 214 GLN A CA 1
ATOM 1613 C C . GLN A 1 214 ? -22.710 10.534 49.897 1.00 88.56 214 GLN A C 1
ATOM 1615 O O . GLN A 1 214 ? -22.063 10.104 50.842 1.00 88.56 214 GLN A O 1
ATOM 1620 N N . ALA A 1 215 ? -22.498 10.148 48.638 1.00 90.38 215 ALA A N 1
ATOM 1621 C CA . ALA A 1 215 ? -21.528 9.107 48.310 1.00 90.38 215 ALA A CA 1
ATOM 1622 C C . ALA A 1 215 ? -20.096 9.485 48.727 1.00 90.38 215 ALA A C 1
ATOM 1624 O O . ALA A 1 215 ? -19.345 8.627 49.188 1.00 90.38 215 ALA A O 1
ATOM 1625 N N . GLU A 1 216 ? -19.707 10.762 48.606 1.00 91.69 216 GLU A N 1
ATOM 1626 C CA . GLU A 1 216 ? -18.390 11.204 49.080 1.00 91.69 216 GLU A CA 1
ATOM 1627 C C . GLU A 1 216 ? -18.322 11.238 50.615 1.00 91.69 216 GLU A C 1
ATOM 1629 O O . GLU A 1 216 ? -17.295 10.869 51.181 1.00 91.69 216 GLU A O 1
ATOM 1634 N N . LEU A 1 217 ? -19.402 11.626 51.305 1.00 90.94 217 LEU A N 1
ATOM 1635 C CA . LEU A 1 217 ? -19.459 11.548 52.766 1.00 90.94 217 LEU A CA 1
ATOM 1636 C C . LEU A 1 217 ? -19.340 10.096 53.246 1.00 90.94 217 LEU A C 1
ATOM 1638 O O . LEU A 1 217 ? -18.502 9.821 54.100 1.00 90.94 217 LEU A O 1
ATOM 1642 N N . ASP A 1 218 ? -20.115 9.179 52.673 1.00 92.62 218 ASP A N 1
ATOM 1643 C CA . ASP A 1 218 ? -20.106 7.757 53.024 1.00 92.62 218 ASP A CA 1
ATOM 1644 C C . ASP A 1 218 ? -18.728 7.141 52.756 1.00 92.62 218 ASP A C 1
ATOM 1646 O O . ASP A 1 218 ? -18.150 6.505 53.632 1.00 92.62 218 ASP A O 1
ATOM 1650 N N . ARG A 1 219 ? -18.111 7.452 51.608 1.00 93.94 219 ARG A N 1
ATOM 1651 C CA . ARG A 1 219 ? -16.738 7.036 51.285 1.00 93.94 219 ARG A CA 1
ATOM 1652 C C . ARG A 1 219 ? -15.708 7.538 52.303 1.00 93.94 219 ARG A C 1
ATOM 1654 O O . ARG A 1 219 ? -14.760 6.821 52.630 1.00 93.94 219 ARG A O 1
ATOM 1661 N N . LEU A 1 220 ? -15.845 8.780 52.773 1.00 93.19 220 LEU A N 1
ATOM 1662 C CA . LEU A 1 220 ? -14.960 9.349 53.792 1.00 93.19 220 LEU A CA 1
ATOM 1663 C C . LEU A 1 220 ? -15.188 8.693 55.157 1.00 93.19 220 LEU A C 1
ATOM 1665 O O . LEU A 1 220 ? -14.214 8.389 55.844 1.00 93.19 220 LEU A O 1
ATOM 1669 N N . LEU A 1 221 ? -16.442 8.435 55.530 1.00 92.12 221 LEU A N 1
ATOM 1670 C CA . LEU A 1 221 ? -16.802 7.735 56.765 1.00 92.12 221 LEU A CA 1
ATOM 1671 C C . LEU A 1 2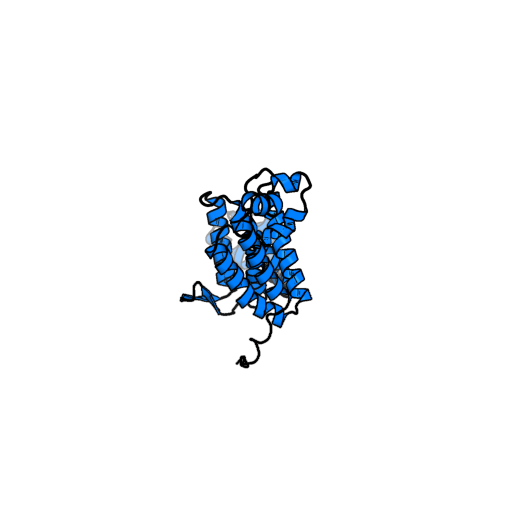21 ? -16.300 6.285 56.763 1.00 92.12 221 LEU A C 1
ATOM 1673 O O . LEU A 1 221 ? -15.716 5.857 57.758 1.00 92.12 221 LEU A O 1
ATOM 1677 N N . ASP A 1 222 ? -16.420 5.571 55.644 1.00 94.94 222 ASP A N 1
ATOM 1678 C CA . ASP A 1 222 ? -15.894 4.213 55.472 1.00 94.94 222 ASP A CA 1
ATOM 1679 C C . ASP A 1 222 ? -14.371 4.176 55.631 1.00 94.94 222 ASP A C 1
ATOM 1681 O O . ASP A 1 222 ? -13.832 3.327 56.342 1.00 94.94 222 ASP A O 1
ATOM 1685 N N . LYS A 1 223 ? -13.661 5.143 55.037 1.00 93.75 223 LYS A N 1
ATOM 1686 C CA . LYS A 1 223 ? -12.200 5.271 55.164 1.00 93.75 223 LYS A CA 1
ATOM 1687 C C . LYS A 1 223 ? -11.765 5.570 56.603 1.00 93.75 223 LYS A C 1
ATOM 1689 O O . LYS A 1 223 ? -10.780 5.007 57.087 1.00 93.75 223 LYS A O 1
ATOM 1694 N N . ILE A 1 224 ? -12.504 6.434 57.305 1.00 94.56 224 ILE A N 1
ATOM 1695 C CA . ILE A 1 224 ? -12.283 6.698 58.735 1.00 94.56 224 ILE A CA 1
ATOM 1696 C C . ILE A 1 224 ? -12.535 5.425 59.548 1.00 94.56 224 ILE A C 1
ATOM 1698 O O . ILE A 1 224 ? -11.747 5.110 60.438 1.00 94.56 224 ILE A O 1
ATOM 1702 N N . SER A 1 225 ? -13.602 4.687 59.238 1.00 93.31 225 SER A N 1
ATOM 1703 C CA . SER A 1 225 ? -13.957 3.444 59.923 1.00 93.31 225 SER A CA 1
ATOM 1704 C C . SER A 1 225 ? -12.895 2.357 59.731 1.00 93.31 225 SER A C 1
ATOM 1706 O O . SER A 1 225 ? -12.538 1.682 60.695 1.00 93.31 225 SER A O 1
ATOM 1708 N N . SER A 1 226 ? -12.335 2.222 58.525 1.00 94.00 226 SER A N 1
ATOM 1709 C CA . SER A 1 226 ? -11.340 1.189 58.218 1.00 94.00 226 SER A CA 1
ATOM 1710 C C . SER A 1 226 ? -9.928 1.517 58.699 1.00 94.00 226 SER A C 1
ATOM 1712 O O . SER A 1 226 ? -9.150 0.609 58.986 1.00 94.00 226 SER A O 1
ATOM 1714 N N . SER A 1 227 ? -9.542 2.795 58.703 1.00 93.44 227 SER A N 1
ATOM 1715 C CA . SER A 1 227 ? -8.128 3.196 58.812 1.00 93.44 227 SER A CA 1
ATOM 1716 C C . SER A 1 227 ? -7.874 4.363 59.769 1.00 93.44 227 SER A C 1
ATOM 1718 O O . SER A 1 227 ? -6.736 4.808 59.904 1.00 93.44 227 SER A O 1
ATOM 1720 N N . GLY A 1 228 ? -8.907 4.847 60.459 1.00 89.62 228 GLY A N 1
ATOM 1721 C CA . GLY A 1 228 ? -8.819 5.939 61.423 1.00 89.62 228 GLY A CA 1
ATOM 1722 C C . GLY A 1 228 ? -8.787 7.328 60.780 1.00 89.62 228 GLY A C 1
ATOM 1723 O O . GLY A 1 228 ? -8.508 7.499 59.592 1.00 89.62 228 GLY A O 1
ATOM 1724 N N . MET A 1 229 ? -9.062 8.355 61.588 1.00 87.88 229 MET A N 1
ATOM 1725 C CA . MET A 1 229 ? -9.192 9.751 61.141 1.00 87.88 229 MET A CA 1
ATOM 1726 C C . MET A 1 229 ? -7.902 10.328 60.528 1.00 87.88 229 MET A C 1
ATOM 1728 O O . MET A 1 229 ? -7.957 11.216 59.680 1.00 87.88 229 MET A O 1
ATOM 1732 N N . GLU A 1 230 ? -6.737 9.815 60.929 1.00 90.62 230 GLU A N 1
ATOM 1733 C CA . GLU A 1 230 ? -5.433 10.273 60.426 1.00 90.62 230 GLU A CA 1
ATOM 1734 C C . GLU A 1 230 ? -5.132 9.801 58.997 1.00 90.62 230 GLU A C 1
ATOM 1736 O O . GLU A 1 230 ? -4.241 10.336 58.341 1.00 90.62 230 GLU A O 1
ATOM 1741 N N . SER A 1 231 ? -5.915 8.849 58.476 1.00 90.62 231 SER A N 1
ATOM 1742 C CA . SER A 1 231 ? -5.806 8.378 57.090 1.00 90.62 231 SER A CA 1
ATOM 1743 C C . SER A 1 231 ? -6.342 9.379 56.054 1.00 90.62 231 SER A C 1
ATOM 1745 O O . SER A 1 231 ? -6.153 9.192 54.845 1.00 90.62 231 SER A O 1
ATOM 1747 N N . LEU A 1 232 ? -7.022 10.441 56.503 1.00 92.56 232 LEU A N 1
ATOM 1748 C CA . LEU A 1 232 ? -7.548 11.487 55.634 1.00 92.56 232 LEU A CA 1
ATOM 1749 C C . LEU A 1 232 ? -6.453 12.462 55.200 1.00 92.56 232 LEU A C 1
ATOM 1751 O O . LEU A 1 232 ? -5.724 13.040 56.005 1.00 92.56 232 LEU A O 1
ATOM 1755 N N . THR A 1 233 ? -6.413 12.738 53.903 1.00 95.00 233 THR A N 1
ATOM 1756 C CA . THR A 1 233 ? -5.637 13.850 53.358 1.00 95.00 233 THR A CA 1
ATOM 1757 C C . THR A 1 233 ? -6.245 15.191 53.774 1.00 95.00 233 THR A C 1
ATOM 1759 O O . THR A 1 233 ? -7.433 15.300 54.081 1.00 95.00 233 THR A O 1
ATOM 1762 N N . ARG A 1 234 ? -5.449 16.264 53.701 1.00 90.44 234 ARG A N 1
ATOM 1763 C CA . ARG A 1 234 ? -5.912 17.631 53.996 1.00 90.44 234 ARG A CA 1
ATOM 1764 C C . ARG A 1 234 ? -7.168 18.023 53.195 1.00 90.44 234 ARG A C 1
ATOM 1766 O O . ARG A 1 234 ? -8.097 18.578 53.766 1.00 90.44 234 ARG A O 1
ATOM 1773 N N . ARG A 1 235 ? -7.231 17.658 51.906 1.00 90.69 235 ARG A N 1
ATOM 1774 C CA . ARG A 1 235 ? -8.390 17.919 51.028 1.00 90.69 235 ARG A CA 1
ATOM 1775 C C . ARG A 1 235 ? -9.632 17.107 51.407 1.00 90.69 235 ARG A C 1
ATOM 1777 O O . ARG A 1 235 ? -10.746 17.618 51.324 1.00 90.69 235 ARG A O 1
ATOM 1784 N N . GLU A 1 236 ? -9.451 15.849 51.804 1.00 91.62 236 GLU A N 1
ATOM 1785 C CA . GLU A 1 236 ? -10.548 14.989 52.267 1.00 91.62 236 GLU A CA 1
ATOM 1786 C C . GLU A 1 236 ? -11.132 15.511 53.586 1.00 91.62 236 GLU A C 1
ATOM 1788 O O . GLU A 1 236 ? -12.349 15.564 53.740 1.00 91.62 236 GLU A O 1
ATOM 1793 N N . ARG A 1 237 ? -10.277 15.992 54.498 1.00 91.88 237 ARG A N 1
ATOM 1794 C CA . ARG A 1 237 ? -10.694 16.589 55.775 1.00 91.88 237 ARG A CA 1
ATOM 1795 C C . ARG A 1 237 ? -11.486 17.885 55.577 1.00 91.88 237 ARG A C 1
ATOM 1797 O O . ARG A 1 237 ? -12.559 18.036 56.149 1.00 91.88 237 ARG A O 1
ATOM 1804 N N . GLU A 1 238 ? -11.018 18.770 54.696 1.00 91.81 238 GLU A N 1
ATOM 1805 C CA . GLU A 1 238 ? -11.740 19.993 54.303 1.00 91.81 238 GLU A CA 1
ATOM 1806 C C . GLU 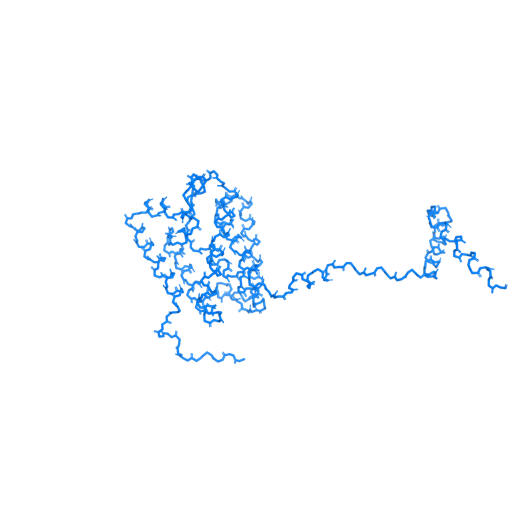A 1 238 ? -13.098 19.676 53.645 1.00 91.81 238 GLU A C 1
ATOM 1808 O O . GLU A 1 238 ? -14.094 20.363 53.880 1.00 91.81 238 GLU A O 1
ATOM 1813 N N . THR A 1 239 ? -13.161 18.607 52.844 1.00 91.00 239 THR A N 1
ATOM 1814 C CA . THR A 1 239 ? -14.404 18.150 52.201 1.00 91.00 239 THR A CA 1
ATOM 1815 C C . THR A 1 239 ? -15.390 17.583 53.223 1.00 91.00 239 THR A C 1
ATOM 1817 O O . THR A 1 239 ? -16.561 17.958 53.196 1.00 91.00 239 THR A O 1
ATOM 1820 N N . LEU A 1 240 ? -14.922 16.759 54.164 1.00 90.69 240 LEU A N 1
ATOM 1821 C CA . LEU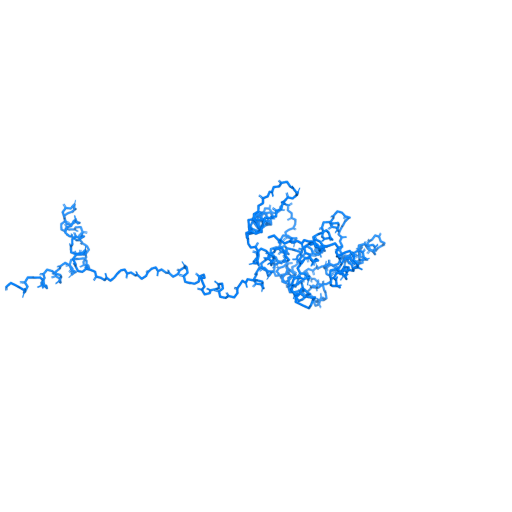 A 1 240 ? -15.728 16.223 55.262 1.00 90.69 240 LEU A CA 1
ATOM 1822 C C . LEU A 1 240 ? -16.313 17.336 56.139 1.00 90.69 240 LEU A C 1
ATOM 1824 O O . LEU A 1 240 ? -17.498 17.312 56.462 1.00 90.69 240 LEU A O 1
ATOM 1828 N N . GLU A 1 241 ? -15.498 18.329 56.505 1.00 89.75 241 GLU A N 1
ATOM 1829 C CA . GLU A 1 241 ? -15.944 19.467 57.312 1.00 89.75 241 GLU A CA 1
ATOM 1830 C C . GLU A 1 241 ? -17.019 20.286 56.598 1.00 89.75 241 GLU A C 1
ATOM 1832 O O . GLU A 1 241 ? -18.021 20.653 57.215 1.00 89.75 241 GLU A O 1
ATOM 1837 N N . ARG A 1 242 ? -16.837 20.550 55.298 1.00 90.56 242 ARG A N 1
ATOM 1838 C CA . ARG A 1 242 ? -17.834 21.251 54.480 1.00 90.56 242 ARG A CA 1
ATOM 1839 C C . ARG A 1 242 ? -19.159 20.483 54.447 1.00 90.56 242 ARG A C 1
ATOM 1841 O O . ARG A 1 242 ? -20.196 21.057 54.768 1.00 90.56 242 ARG A O 1
ATOM 1848 N N . LEU A 1 243 ? -19.112 19.186 54.137 1.00 88.69 243 LEU A N 1
ATOM 1849 C CA . LEU A 1 243 ? -20.297 18.323 54.041 1.00 88.69 243 LEU A CA 1
ATOM 1850 C C . LEU A 1 243 ? -21.017 18.145 55.389 1.00 88.69 243 LEU A C 1
ATOM 1852 O O . LEU A 1 243 ? -22.247 18.117 55.442 1.00 88.69 243 LEU A O 1
ATOM 1856 N N . SER A 1 244 ? -20.262 18.068 56.487 1.00 83.88 244 SER A N 1
ATOM 1857 C CA . SER A 1 244 ? -20.801 17.968 57.847 1.00 83.88 244 SER A CA 1
ATOM 1858 C C . SER A 1 244 ? -21.523 19.253 58.278 1.00 83.88 244 SER A C 1
ATOM 1860 O O . SER A 1 244 ? -22.640 19.190 58.796 1.00 83.88 244 SER A O 1
ATOM 1862 N N . ARG A 1 245 ? -20.951 20.434 57.986 1.00 85.50 245 ARG A N 1
ATOM 1863 C CA . ARG A 1 245 ? -21.583 21.736 58.286 1.00 85.50 245 ARG A CA 1
ATOM 1864 C C . ARG A 1 245 ? -22.880 21.954 57.508 1.00 85.50 245 ARG A C 1
ATOM 1866 O O . ARG A 1 245 ? -23.852 22.442 58.076 1.00 85.50 245 ARG A O 1
ATOM 1873 N N . GLU A 1 246 ? -22.913 21.572 56.233 1.00 82.12 246 GLU A N 1
ATOM 1874 C CA . GLU A 1 246 ? -24.103 21.712 55.381 1.00 82.12 246 GLU A CA 1
ATOM 1875 C C . GLU A 1 246 ? -25.278 20.827 55.838 1.00 82.12 246 GLU A C 1
ATOM 1877 O O . GLU A 1 246 ? -26.437 21.211 55.676 1.00 82.12 246 GLU A O 1
ATOM 1882 N N . ARG A 1 247 ? -25.005 19.666 56.453 1.00 73.38 247 ARG A N 1
ATOM 1883 C CA . ARG A 1 247 ? -26.037 18.803 57.058 1.00 73.38 247 ARG A CA 1
ATOM 1884 C C . ARG A 1 247 ? -26.432 19.231 58.474 1.00 73.38 247 ARG A C 1
ATOM 1886 O O . ARG A 1 247 ? -27.611 19.161 58.808 1.00 73.38 247 ARG A O 1
ATOM 1893 N N . GLY A 1 248 ? -25.480 19.689 59.287 1.00 64.00 248 GLY A N 1
ATOM 1894 C CA . GLY A 1 248 ? -25.712 20.089 60.681 1.00 64.00 248 GLY A CA 1
ATOM 1895 C C . GLY A 1 248 ? -26.520 21.381 60.865 1.00 64.00 248 GLY A C 1
ATOM 1896 O O . GLY A 1 248 ? -27.023 21.620 61.955 1.00 64.00 248 GLY A O 1
ATOM 1897 N N . GLY A 1 249 ? -26.673 22.201 59.819 1.00 55.69 249 GLY A N 1
ATOM 1898 C CA . GLY A 1 249 ? -27.452 23.450 59.846 1.00 55.69 249 GLY A CA 1
ATOM 1899 C C . GLY A 1 249 ? -28.927 23.329 59.433 1.00 55.69 249 GLY A C 1
ATOM 1900 O O . GLY A 1 249 ? -29.577 24.353 59.247 1.00 55.69 249 GLY A O 1
ATOM 1901 N N . ARG A 1 250 ? -29.447 22.110 59.223 1.00 52.66 250 ARG A N 1
ATOM 1902 C CA . ARG A 1 250 ? -30.842 21.840 58.807 1.00 52.66 250 ARG A CA 1
ATOM 1903 C C . ARG A 1 250 ? -31.725 21.228 59.910 1.00 52.66 250 ARG A C 1
ATOM 1905 O O . ARG A 1 250 ? -32.804 20.733 59.592 1.00 52.66 250 ARG A O 1
ATOM 1912 N N . ALA A 1 251 ? -31.264 21.236 61.160 1.00 43.31 251 ALA A N 1
ATOM 1913 C CA . ALA A 1 251 ? -32.025 20.792 62.331 1.00 43.31 251 ALA A CA 1
ATOM 1914 C C . ALA A 1 251 ? -32.702 21.971 63.039 1.00 43.31 251 ALA A C 1
ATOM 1916 O O . ALA A 1 251 ? -32.079 23.057 63.079 1.00 43.31 251 ALA A O 1
#

Nearest PDB structures (foldseek):
  6pjq-assembly1_A  TM=7.961E-01  e=4.583E-07  Escherichia coli
  6pju-assembly1_A  TM=7.940E-01  e=5.548E-07  Escherichia coli
  5f5k-assembly1_A  TM=7.897E-01  e=8.527E-07  Escherichia coli
  3txt-assembly1_A  TM=7.367E-01  e=9.841E-07  Escherichia coli K-12
  2ic8-assembly1_A  TM=6.952E-01  e=1.587E-06  Escherichia coli

Foldseek 3Di:
DPDDDPPPPPDQAPVLVVLLVQLVVLQVVCVVVVCCSQVLQFQFLQVVVVVSVNNLQSQARYDPDDVLSCVQNVLSRPLVSVVCVVPNDVVSVVQLRQQSNQLSVQLSVVCNNGRDTRHHSLSSSLLSLLLCCQQFVQDWDQDVVPRTDGSVVVNVVLLVVLVVCLVVPVPVNSVSSSSNRSNVSSNVVNHDPCPVVVVCVVPPPDDDPPDDLVVLLVVLVVCCVVPNPVSDDPVSVVSNVVSVVVVVVPD

Mean predicted aligned error: 10.48 Å

Secondary structure (DSSP, 8-state):
-----S--SS---HHHHHHHHHHHHHHHHHHH-HHHHHHHHSB-HHHHTTT-TTHHHHTTS--SSHHHHHHHHHHIIIIIHHHHHHH-HHHHHHHHHHHHHHHHHHHHHH-TT--SPB-STHHHHHHHHHHHHHH-TT-EEEETTTEEEEHHHHHHHHHHHHHHHHHHTSS-THHHHHHHHHHHHHHHHHPPTTHHHHHHHHHSPPPPPP--HHHHHHHHHHHHHHH-GGGS-HHHHHHHHHHHHHHHT--

Solvent-accessible surface area (backbone atoms only — not comparable to full-atom values): 13182 Å² total; per-residue (Å²): 138,87,81,82,69,93,77,73,84,84,63,72,51,69,58,45,42,48,51,47,52,45,28,49,51,36,31,56,50,29,77,81,37,44,68,55,43,45,65,68,31,15,30,27,25,38,46,40,76,72,66,47,61,66,21,46,63,44,12,40,30,32,42,94,41,70,68,63,40,51,55,46,44,50,47,39,53,58,53,36,39,52,47,27,73,72,65,34,56,71,54,40,48,52,49,39,51,52,4,29,37,38,4,39,51,43,28,30,72,77,37,44,79,35,78,66,60,44,56,31,42,50,19,24,51,31,5,52,51,21,21,47,17,42,69,37,39,77,43,76,40,50,57,91,77,72,48,78,39,31,29,41,57,50,48,51,50,53,48,52,51,34,50,51,42,38,73,66,61,83,43,81,50,56,60,33,38,15,30,48,27,0,21,53,40,15,22,65,74,41,42,57,89,62,49,68,57,55,48,52,59,71,67,49,74,75,77,75,74,78,90,48,73,60,63,54,48,50,52,50,50,50,47,31,73,76,60,36,74,82,70,54,50,75,68,52,49,55,48,50,53,52,57,50,52,69,59,68,71,76,116

pLDDT: mean 88.75, std 13.1, range [35.03, 98.38]